Protein AF-A0A369BTG0-F1 (afdb_monomer_lite)

InterPro domains:
  IPR009078 Ferritin-like superfamily [SSF47240] (61-180)
  IPR012347 Ferritin-like [G3DSA:1.20.1260.10] (57-197)

Radius of gyration: 18.15 Å; chains: 1; bounding box: 44×28×52 Å

Foldseek 3Di:
DQALAAPVNLVVCVVVCCVQQNPVLSCCCVPVNDGDSLVSSLVVCVVPFDFADDQLLQLLQLLLVLLQLQLLLLCLLLVLVVVPVLSNVLSPVSSVLSNSLSSLSSVCRRQADPPQPQPDGDDCVDPVSVVSVVVSVVSSVCSNVDDSVRVLVVLLDSLVDCSLVSSVSSLVRGPRPNSVVSVVSSVVVPRCNPPVVVSSVVVVVVVVVVVD

Sequence (212 aa):
MQALVDRDFIVRNAADIIGLFGVGVYLNLILMRRTDLFEAVADWHLRHGIPMPGRVGNAYRLSALLEYRVARIYGRLAERFSLNAEARDLFRELEREEIQHGQVMMLCLYTVRQDSALTFIPSVRDPEMREILQKLRRIERNVEGLSLEQALDLTLKLEEGEVNTIFGRLLKQVEDPKTRFFAHLLSLAGSHQTTVPPRVARLRESLHSDAA

pLDDT: mean 83.83, std 11.24, range [39.69, 98.12]

Secondary structure (DSSP, 8-state):
---SS-HHHHHHTHHHHHHHH-HHHHHHHHHS----HHHHHHHHHHHH--PPPHHHHHHHHHHHHHHHHHHHHHHHHHHHTTTSHHHHHHHHHHHHHHHHHHHHHHHHHHH--TTS-------TTSHHHHHHHHHHHHHHHHGGG--HHHHHHHHHHHHTSHHHHHHHHHHTT---HHHHHHHHHHHHH--HHHHHHHHHHHHHHHHHHTT-

Organism: NCBI:txid547122

Structure (mmCIF, N/CA/C/O backbone):
data_AF-A0A369BTG0-F1
#
_entry.id   AF-A0A369BTG0-F1
#
loop_
_atom_site.group_PDB
_atom_site.id
_atom_site.type_symbol
_atom_site.label_atom_id
_atom_site.label_alt_id
_atom_site.label_comp_id
_atom_site.label_asym_id
_atom_site.label_entity_id
_atom_site.label_seq_id
_atom_site.pdbx_PDB_ins_code
_atom_site.Cartn_x
_atom_site.Cartn_y
_atom_site.Cartn_z
_atom_site.occupancy
_atom_site.B_iso_or_equiv
_atom_site.auth_seq_id
_atom_site.auth_comp_id
_atom_site.auth_asym_id
_atom_site.auth_atom_id
_atom_site.pdbx_PDB_model_num
ATOM 1 N N . MET A 1 1 ? -15.840 1.584 -0.603 1.00 39.69 1 MET A N 1
ATOM 2 C CA . MET A 1 1 ? -15.418 2.377 -1.784 1.00 39.69 1 MET A CA 1
ATOM 3 C C . MET A 1 1 ? -15.545 1.546 -3.072 1.00 39.69 1 MET A C 1
ATOM 5 O O . MET A 1 1 ? -15.352 0.335 -3.006 1.00 39.69 1 MET A O 1
ATOM 9 N N . GLN A 1 2 ? -15.908 2.153 -4.211 1.00 41.78 2 GLN A N 1
ATOM 10 C CA . GLN A 1 2 ? -15.865 1.524 -5.548 1.00 41.78 2 GLN A CA 1
ATOM 11 C C . GLN A 1 2 ? -14.391 1.227 -5.878 1.00 41.78 2 GLN A C 1
ATOM 13 O O . GLN A 1 2 ? -13.533 2.019 -5.489 1.00 41.78 2 GLN A O 1
ATOM 18 N N . ALA A 1 3 ? -14.065 0.089 -6.501 1.00 51.28 3 ALA A N 1
ATOM 19 C CA . ALA A 1 3 ? -12.682 -0.180 -6.906 1.00 51.28 3 ALA A CA 1
ATOM 20 C C . ALA A 1 3 ? -12.154 1.020 -7.710 1.00 51.28 3 ALA A C 1
ATOM 22 O O . ALA A 1 3 ? -12.879 1.535 -8.560 1.00 51.28 3 ALA A O 1
ATOM 23 N N . LEU A 1 4 ? -10.915 1.456 -7.448 1.00 57.34 4 LEU A N 1
ATOM 24 C CA . LEU A 1 4 ? -10.280 2.572 -8.170 1.00 57.34 4 LEU A CA 1
ATOM 25 C C . LEU A 1 4 ? -10.367 2.407 -9.691 1.00 57.34 4 LEU A C 1
ATOM 27 O O . LEU A 1 4 ? -10.407 3.385 -10.433 1.00 57.34 4 LEU A O 1
ATOM 31 N N . VAL A 1 5 ? -10.428 1.150 -10.129 1.00 62.94 5 VAL A N 1
ATOM 32 C CA . VAL A 1 5 ? -10.697 0.758 -11.499 1.00 62.94 5 VAL A CA 1
ATOM 33 C C . VAL A 1 5 ? -11.788 -0.305 -11.511 1.00 62.94 5 VAL A C 1
ATOM 35 O O . VAL A 1 5 ? -11.505 -1.488 -11.373 1.00 62.94 5 VAL A O 1
ATOM 38 N N . ASP A 1 6 ? -13.037 0.112 -11.682 1.00 67.31 6 ASP A N 1
ATOM 39 C CA . ASP A 1 6 ? -14.168 -0.794 -11.857 1.00 67.31 6 ASP A CA 1
ATOM 40 C C . ASP A 1 6 ? -14.486 -1.050 -13.343 1.00 67.31 6 ASP A C 1
ATOM 42 O O . ASP A 1 6 ? -13.812 -0.571 -14.259 1.00 67.31 6 ASP A O 1
ATOM 46 N N . ARG A 1 7 ? -15.530 -1.841 -13.611 1.00 71.56 7 ARG A N 1
ATOM 47 C CA . ARG A 1 7 ? -15.936 -2.171 -14.986 1.00 71.56 7 ARG A CA 1
ATOM 48 C C . ARG A 1 7 ? -16.301 -0.929 -15.800 1.00 71.56 7 ARG A C 1
ATOM 50 O O . ARG A 1 7 ? -15.989 -0.873 -16.989 1.00 71.56 7 ARG A O 1
ATOM 57 N N . ASP A 1 8 ? -16.940 0.049 -15.171 1.00 75.25 8 ASP A N 1
ATOM 58 C CA . ASP A 1 8 ? -17.318 1.305 -15.811 1.00 75.25 8 ASP A CA 1
ATOM 59 C C . ASP A 1 8 ? -16.082 2.107 -16.212 1.00 75.25 8 ASP A C 1
ATOM 61 O O . ASP A 1 8 ? -16.004 2.595 -17.340 1.00 75.25 8 ASP A O 1
ATOM 65 N N . PHE A 1 9 ? -15.091 2.191 -15.327 1.00 77.38 9 PHE A N 1
ATOM 66 C CA . PHE A 1 9 ? -13.796 2.780 -15.625 1.00 77.38 9 PHE A CA 1
ATOM 67 C C . PHE A 1 9 ? -13.118 2.054 -16.793 1.00 77.38 9 PHE A C 1
ATOM 69 O O . PHE A 1 9 ? -12.647 2.706 -17.725 1.00 77.38 9 PHE A O 1
ATOM 76 N N . ILE A 1 10 ? -13.098 0.716 -16.789 1.00 76.88 10 ILE A N 1
ATOM 77 C CA . ILE A 1 10 ? -12.464 -0.088 -17.848 1.00 76.88 10 ILE A CA 1
ATOM 78 C C . ILE A 1 10 ? -13.101 0.194 -19.214 1.00 76.88 10 ILE A C 1
ATOM 80 O O . ILE A 1 10 ? -12.396 0.332 -20.214 1.00 76.88 10 ILE A O 1
ATOM 84 N N . VAL A 1 11 ? -14.430 0.303 -19.273 1.00 81.50 11 VAL A N 1
ATOM 85 C CA . VAL A 1 11 ? -15.144 0.597 -20.524 1.00 81.50 11 VAL A CA 1
ATOM 86 C C . VAL A 1 11 ? -14.895 2.037 -20.978 1.00 81.50 11 VAL A C 1
ATOM 88 O O . VAL A 1 11 ? -14.623 2.256 -22.158 1.00 81.50 11 VAL A O 1
ATOM 91 N N . ARG A 1 12 ? -14.938 3.016 -20.064 1.00 84.38 12 ARG A N 1
ATOM 92 C CA . ARG A 1 12 ? -14.717 4.437 -20.393 1.00 84.38 12 ARG A CA 1
ATOM 93 C C . ARG A 1 12 ? -13.288 4.726 -20.859 1.00 84.38 12 ARG A C 1
ATOM 95 O O . ARG A 1 12 ? -13.102 5.605 -21.690 1.00 84.38 12 ARG A O 1
ATOM 102 N N . ASN A 1 13 ? -12.308 3.963 -20.376 1.00 82.50 13 ASN A N 1
ATOM 103 C CA . ASN A 1 13 ? -10.887 4.133 -20.698 1.00 82.50 13 ASN A CA 1
ATOM 104 C C . ASN A 1 13 ? -10.362 3.040 -21.650 1.00 82.50 13 ASN A C 1
ATOM 106 O O . ASN A 1 13 ? -9.176 2.716 -21.648 1.00 82.50 13 ASN A O 1
ATOM 110 N N . ALA A 1 14 ? -11.236 2.438 -22.465 1.00 83.88 14 ALA A N 1
ATOM 111 C CA . ALA A 1 14 ? -10.887 1.303 -23.321 1.00 83.88 14 ALA A CA 1
ATOM 112 C C . ALA A 1 14 ? -9.714 1.589 -24.272 1.00 83.88 14 ALA A C 1
ATOM 114 O O . ALA A 1 14 ? -8.829 0.749 -24.419 1.00 83.88 14 ALA A O 1
ATOM 115 N N . ALA A 1 15 ? -9.685 2.770 -24.897 1.00 84.31 15 ALA A N 1
ATOM 116 C CA . ALA A 1 15 ? -8.621 3.152 -25.823 1.00 84.31 15 ALA A CA 1
ATOM 117 C C . ALA A 1 15 ? -7.253 3.219 -25.125 1.00 84.31 15 ALA A C 1
ATOM 119 O O . ALA A 1 15 ? -6.288 2.643 -25.627 1.00 84.31 15 ALA A O 1
ATOM 120 N N . ASP A 1 16 ? -7.189 3.834 -23.941 1.00 81.62 16 ASP A N 1
ATOM 121 C CA . ASP A 1 16 ? -5.960 3.929 -23.150 1.00 81.62 16 ASP A CA 1
ATOM 122 C C . ASP A 1 16 ? -5.521 2.555 -22.643 1.00 81.62 16 ASP A C 1
ATOM 124 O O . ASP A 1 16 ? -4.350 2.196 -22.752 1.00 81.62 16 ASP A O 1
ATOM 128 N N . ILE A 1 17 ? -6.459 1.732 -22.163 1.00 82.12 17 ILE A N 1
ATOM 129 C CA . ILE A 1 17 ? -6.152 0.380 -21.681 1.00 82.12 17 ILE A CA 1
ATOM 130 C C . ILE A 1 17 ? -5.628 -0.500 -22.823 1.00 82.12 17 ILE A C 1
ATOM 132 O O . ILE A 1 17 ? -4.630 -1.200 -22.650 1.00 82.12 17 ILE A O 1
ATOM 136 N N . ILE A 1 18 ? -6.254 -0.459 -24.001 1.00 83.81 18 ILE A N 1
ATOM 137 C CA . ILE A 1 18 ? -5.789 -1.208 -25.177 1.00 83.81 18 ILE A CA 1
ATOM 138 C C . ILE A 1 18 ? -4.434 -0.673 -25.647 1.00 83.81 18 ILE A C 1
ATOM 140 O O . ILE A 1 18 ? -3.544 -1.470 -25.941 1.00 83.81 18 ILE A O 1
ATOM 144 N N . GLY A 1 19 ? -4.255 0.649 -25.696 1.00 81.56 19 GLY A N 1
ATOM 145 C CA . GLY A 1 19 ? -3.007 1.278 -26.123 1.00 81.56 19 GLY A CA 1
ATOM 146 C C . GLY A 1 19 ? -1.830 0.962 -25.197 1.00 81.56 19 GLY A C 1
ATOM 147 O O . GLY A 1 19 ? -0.729 0.685 -25.669 1.00 81.56 19 GLY A O 1
ATOM 148 N N . LEU A 1 20 ? -2.061 0.947 -23.883 1.00 80.25 20 LEU A N 1
ATOM 149 C CA . LEU A 1 20 ? -1.025 0.722 -22.874 1.00 80.25 20 LEU A CA 1
ATOM 150 C C . LEU A 1 20 ? -0.775 -0.767 -22.606 1.00 80.25 20 LEU A C 1
ATOM 152 O O . LEU A 1 20 ? 0.374 -1.200 -22.495 1.00 80.25 20 LEU A O 1
ATOM 156 N N . PHE A 1 21 ? -1.824 -1.581 -22.503 1.00 78.69 21 PHE A N 1
ATOM 157 C CA . PHE A 1 21 ? -1.732 -2.970 -22.028 1.00 78.69 21 PHE A CA 1
ATOM 158 C C . PHE A 1 21 ? -2.042 -4.016 -23.101 1.00 78.69 21 PHE A C 1
ATOM 160 O O . PHE A 1 21 ? -1.765 -5.198 -22.904 1.00 78.69 21 PHE A O 1
ATOM 167 N N . GLY A 1 22 ? -2.543 -3.591 -24.260 1.00 82.19 22 GLY A N 1
ATOM 168 C CA . GLY A 1 22 ? -2.887 -4.464 -25.373 1.00 82.19 22 GLY A CA 1
ATOM 169 C C . GLY A 1 22 ? -4.303 -5.034 -25.282 1.00 82.19 22 GLY A C 1
ATOM 170 O O . GLY A 1 22 ? -4.908 -5.163 -24.215 1.00 82.19 22 GLY A O 1
ATOM 171 N N . VAL A 1 23 ? -4.828 -5.437 -26.442 1.00 83.44 23 VAL A N 1
ATOM 172 C CA . VAL A 1 23 ? -6.201 -5.954 -26.580 1.00 83.44 23 VAL A CA 1
ATOM 173 C C . VAL A 1 23 ? -6.454 -7.216 -25.747 1.00 83.44 23 VAL A C 1
ATOM 175 O O . VAL A 1 23 ? -7.550 -7.402 -25.229 1.00 83.44 23 VAL A O 1
ATOM 178 N N . GLY A 1 24 ? -5.437 -8.064 -25.556 1.00 76.88 24 GLY A N 1
ATOM 179 C CA . GLY A 1 24 ? -5.561 -9.290 -24.765 1.00 76.88 24 GLY A CA 1
ATOM 180 C C . GLY A 1 24 ? -5.870 -9.024 -23.289 1.00 76.88 24 GLY A C 1
ATOM 181 O O . GLY A 1 24 ? -6.703 -9.716 -22.708 1.00 76.88 24 GLY A O 1
ATOM 182 N N . VAL A 1 25 ? -5.255 -7.992 -22.698 1.00 77.62 25 VAL A N 1
ATOM 183 C CA . VAL A 1 25 ? -5.533 -7.573 -21.314 1.00 77.62 25 VAL A CA 1
ATOM 184 C C . VAL A 1 25 ? -6.941 -6.992 -21.210 1.00 77.62 25 VAL A C 1
ATOM 186 O O . VAL A 1 25 ? -7.704 -7.393 -20.335 1.00 77.62 25 VAL A O 1
ATOM 189 N N . TYR A 1 26 ? -7.320 -6.117 -22.143 1.00 81.88 26 TYR A N 1
ATOM 190 C CA . TYR A 1 26 ? -8.657 -5.522 -22.186 1.00 81.88 26 TYR A CA 1
ATOM 191 C C . TYR A 1 26 ? -9.774 -6.573 -22.300 1.00 81.88 26 TYR A C 1
ATOM 193 O O . TYR A 1 26 ? -10.748 -6.542 -21.546 1.00 81.88 26 TYR A O 1
ATOM 201 N N . LEU A 1 27 ? -9.618 -7.551 -23.197 1.00 80.00 27 LEU A N 1
ATOM 202 C CA . LEU A 1 27 ? -10.586 -8.637 -23.347 1.00 80.00 27 LEU A CA 1
ATOM 203 C C . LEU A 1 27 ? -10.649 -9.514 -22.096 1.00 80.00 27 LEU A C 1
ATOM 205 O O . LEU A 1 27 ? -11.742 -9.886 -21.678 1.00 80.00 27 LEU A O 1
ATOM 209 N N . ASN A 1 28 ? -9.510 -9.812 -21.467 1.00 76.38 28 ASN A N 1
ATOM 210 C CA . ASN A 1 28 ? -9.483 -10.576 -20.222 1.00 76.38 28 ASN A CA 1
ATOM 211 C C . ASN A 1 28 ? -10.269 -9.858 -19.108 1.00 76.38 28 ASN A C 1
ATOM 213 O O . ASN A 1 28 ? -11.125 -10.471 -18.474 1.00 76.38 28 ASN A O 1
ATOM 217 N N . LEU A 1 29 ? -10.079 -8.545 -18.952 1.00 77.19 29 LEU A N 1
ATOM 218 C CA . LEU A 1 29 ? -10.811 -7.725 -17.978 1.00 77.19 29 LEU A CA 1
ATOM 219 C C . LEU A 1 29 ? -12.328 -7.776 -18.171 1.00 77.19 29 LEU A C 1
ATOM 221 O O . LEU A 1 29 ? -13.077 -7.959 -17.213 1.00 77.19 29 LEU A O 1
ATOM 225 N N . ILE A 1 30 ? -12.788 -7.657 -19.417 1.00 77.44 30 ILE A N 1
ATOM 226 C CA . ILE A 1 30 ? -14.221 -7.677 -19.731 1.00 77.44 30 ILE A CA 1
ATOM 227 C C . ILE A 1 30 ? -14.814 -9.080 -19.571 1.00 77.44 30 ILE A C 1
ATOM 229 O O . ILE A 1 30 ? -15.929 -9.220 -19.062 1.00 77.44 30 ILE A O 1
ATOM 233 N N . LEU A 1 31 ? -14.092 -10.115 -20.008 1.00 75.75 31 LEU A N 1
ATOM 234 C CA . LEU A 1 31 ? -14.599 -11.486 -20.067 1.00 75.75 31 LEU A CA 1
ATOM 235 C C . LEU A 1 31 ? -14.534 -12.204 -18.718 1.00 75.75 31 LEU A C 1
ATOM 237 O O . LEU A 1 31 ? -15.453 -12.951 -18.388 1.00 75.75 31 LEU A O 1
ATOM 241 N N . MET A 1 32 ? -13.492 -11.976 -17.915 1.00 64.38 32 MET A N 1
ATOM 242 C CA . MET A 1 32 ? -13.313 -12.682 -16.642 1.00 64.38 32 MET A CA 1
ATOM 243 C C . MET A 1 32 ? -14.116 -12.089 -15.481 1.00 64.38 32 MET A C 1
ATOM 245 O O . MET A 1 32 ? -14.016 -12.595 -14.365 1.00 64.38 32 MET A O 1
ATOM 249 N N . ARG A 1 33 ? -14.917 -11.035 -15.712 1.00 61.66 33 ARG A N 1
ATOM 250 C CA . ARG A 1 33 ? -15.606 -10.267 -14.652 1.00 61.66 33 ARG A CA 1
ATOM 251 C C . ARG A 1 33 ? -14.661 -9.838 -13.518 1.00 61.66 33 ARG A C 1
ATOM 253 O O . ARG A 1 33 ? -15.118 -9.604 -12.401 1.00 61.66 33 ARG A O 1
ATOM 260 N N . ARG A 1 34 ? -13.352 -9.755 -13.786 1.00 58.12 34 ARG A N 1
ATOM 261 C CA . ARG A 1 34 ? -12.380 -9.300 -12.796 1.00 58.12 34 ARG A CA 1
ATOM 262 C C . ARG A 1 34 ? -12.607 -7.817 -12.559 1.00 58.12 34 ARG A C 1
ATOM 264 O O . ARG A 1 34 ? -12.758 -7.046 -13.502 1.00 58.12 34 ARG A O 1
ATOM 271 N N . THR A 1 35 ? -12.679 -7.449 -11.289 1.00 61.69 35 THR A N 1
ATOM 272 C CA . THR A 1 35 ? -13.026 -6.096 -10.853 1.00 61.69 35 THR A CA 1
ATOM 273 C C . THR A 1 35 ? -11.813 -5.194 -10.682 1.00 61.69 35 THR A C 1
ATOM 275 O O . THR A 1 35 ? -12.012 -4.057 -10.283 1.00 61.69 35 THR A O 1
ATOM 278 N N . ASP A 1 36 ? -10.592 -5.678 -10.938 1.00 72.94 36 ASP A N 1
ATOM 279 C CA . ASP A 1 36 ? -9.371 -4.906 -10.707 1.00 72.94 36 ASP A CA 1
ATOM 280 C C . ASP A 1 36 ? -8.385 -5.000 -11.889 1.00 72.94 36 ASP A C 1
ATOM 282 O O . ASP A 1 36 ? -7.884 -6.073 -12.248 1.00 72.94 36 ASP A O 1
ATOM 286 N N . LEU A 1 37 ? -8.116 -3.844 -12.505 1.00 72.69 37 LEU A N 1
ATOM 287 C CA . LEU A 1 37 ? -7.151 -3.679 -13.594 1.00 72.69 37 LEU A CA 1
ATOM 288 C C . LEU A 1 37 ? -5.709 -3.954 -13.151 1.00 72.69 37 LEU A C 1
ATOM 290 O O . LEU A 1 37 ? -4.939 -4.508 -13.940 1.00 72.69 37 LEU A O 1
ATOM 294 N N . PHE A 1 38 ? -5.347 -3.607 -11.914 1.00 73.75 38 PHE A N 1
ATOM 295 C CA . PHE A 1 38 ? -3.999 -3.827 -11.389 1.00 73.75 38 PHE A CA 1
ATOM 296 C C . PHE A 1 38 ? -3.697 -5.322 -11.294 1.00 73.75 38 PHE A C 1
ATOM 298 O O . PHE A 1 38 ? -2.650 -5.771 -11.764 1.00 73.75 38 PHE A O 1
ATOM 305 N N . GLU A 1 39 ? -4.646 -6.109 -10.782 1.00 74.44 39 GLU A N 1
ATOM 306 C CA . GLU A 1 39 ? -4.508 -7.561 -10.667 1.00 74.44 39 GLU A CA 1
ATOM 307 C C . GLU A 1 39 ? -4.353 -8.223 -12.042 1.00 74.44 39 GLU A C 1
ATOM 309 O O . GLU A 1 39 ? -3.447 -9.031 -12.249 1.00 74.44 39 GLU A O 1
ATOM 314 N N . ALA A 1 40 ? -5.198 -7.866 -13.014 1.00 76.06 40 ALA A N 1
ATOM 315 C CA . ALA A 1 40 ? -5.151 -8.474 -14.344 1.00 76.06 40 ALA A CA 1
ATOM 316 C C . ALA A 1 40 ? -3.851 -8.153 -15.098 1.00 76.06 40 ALA A C 1
ATOM 318 O O . ALA A 1 40 ? -3.290 -9.021 -15.774 1.00 76.06 40 ALA A O 1
ATOM 319 N N . VAL A 1 41 ? -3.364 -6.914 -14.986 1.00 76.00 41 VAL A N 1
ATOM 320 C CA . VAL A 1 41 ? -2.106 -6.496 -15.613 1.00 76.00 41 VAL A CA 1
ATOM 321 C C . VAL A 1 41 ? -0.914 -7.161 -14.925 1.00 76.00 41 VAL A C 1
ATOM 323 O O . VAL A 1 41 ? -0.029 -7.674 -15.615 1.00 76.00 41 VAL A O 1
ATOM 326 N N . ALA A 1 42 ? -0.899 -7.211 -13.590 1.00 73.38 42 ALA A N 1
ATOM 327 C CA . ALA A 1 42 ? 0.144 -7.898 -12.835 1.00 73.38 42 ALA A CA 1
ATOM 328 C C . ALA A 1 42 ? 0.199 -9.393 -13.196 1.00 73.38 42 ALA A C 1
ATOM 330 O O . ALA A 1 42 ? 1.273 -9.897 -13.525 1.00 73.38 42 ALA A O 1
ATOM 331 N N . ASP A 1 43 ? -0.945 -10.081 -13.244 1.00 76.38 43 ASP A N 1
ATOM 332 C CA . ASP A 1 43 ? -1.041 -11.490 -13.649 1.00 76.38 43 ASP A CA 1
ATOM 333 C C . ASP A 1 43 ? -0.543 -11.727 -15.077 1.00 76.38 43 ASP A C 1
ATOM 335 O O . ASP A 1 43 ? 0.143 -12.717 -15.352 1.00 76.38 43 ASP A O 1
ATOM 339 N N . TRP A 1 44 ? -0.875 -10.827 -16.006 1.00 76.88 44 TRP A N 1
ATOM 340 C CA . TRP A 1 44 ? -0.399 -10.932 -17.379 1.00 76.88 44 TRP A CA 1
ATOM 341 C C . TRP A 1 44 ? 1.127 -10.814 -17.447 1.00 76.88 44 TRP A C 1
ATOM 343 O O . TRP A 1 44 ? 1.775 -11.652 -18.079 1.00 76.88 44 TRP A O 1
ATOM 353 N N . HIS A 1 45 ? 1.709 -9.830 -16.757 1.00 76.06 45 HIS A N 1
ATOM 354 C CA . HIS A 1 45 ? 3.157 -9.630 -16.720 1.00 76.06 45 HIS A CA 1
ATOM 355 C C . HIS A 1 45 ? 3.893 -10.746 -15.968 1.00 76.06 45 HIS A C 1
ATOM 357 O O . HIS A 1 45 ? 4.965 -11.154 -16.407 1.00 76.06 45 HIS A O 1
ATOM 363 N N . LEU A 1 46 ? 3.310 -11.310 -14.908 1.00 72.81 46 LEU A N 1
ATOM 364 C CA . LEU A 1 46 ? 3.857 -12.485 -14.220 1.00 72.81 46 LEU A CA 1
ATOM 365 C C . LEU A 1 46 ? 3.996 -13.692 -15.159 1.00 72.81 46 LEU A C 1
ATOM 367 O O . LEU A 1 46 ? 4.951 -14.457 -15.038 1.00 72.81 46 LEU A O 1
ATOM 371 N N . ARG A 1 47 ? 3.051 -13.868 -16.089 1.00 78.44 47 ARG A N 1
ATOM 372 C CA . ARG A 1 47 ? 3.020 -15.015 -17.011 1.00 78.44 47 ARG A CA 1
ATOM 373 C C . ARG A 1 47 ? 3.846 -14.813 -18.279 1.00 78.44 47 ARG A C 1
ATOM 375 O O . ARG A 1 47 ? 4.347 -15.793 -18.820 1.00 78.44 47 ARG A O 1
ATOM 382 N N . HIS A 1 48 ? 3.961 -13.579 -18.765 1.00 76.44 48 HIS A N 1
ATOM 383 C CA . HIS A 1 48 ? 4.513 -13.301 -20.100 1.00 76.44 48 HIS A CA 1
ATOM 384 C C . HIS A 1 48 ? 5.695 -12.324 -20.098 1.00 76.44 48 HIS A C 1
ATOM 386 O O . HIS A 1 48 ? 6.378 -12.186 -21.111 1.00 76.44 48 HIS A O 1
ATOM 392 N N . GLY A 1 49 ? 5.930 -11.615 -18.995 1.00 77.56 49 GLY A N 1
ATOM 393 C CA . GLY A 1 49 ? 6.981 -10.611 -18.881 1.00 77.56 49 GLY A CA 1
ATOM 394 C C . GLY A 1 49 ? 8.329 -11.201 -18.475 1.00 77.56 49 GLY A C 1
ATOM 395 O O . GLY A 1 49 ? 8.411 -12.182 -17.737 1.00 77.56 49 GLY A O 1
ATOM 396 N N . ILE A 1 50 ? 9.408 -10.544 -18.902 1.00 81.25 50 ILE A N 1
ATOM 397 C CA . ILE A 1 50 ? 10.75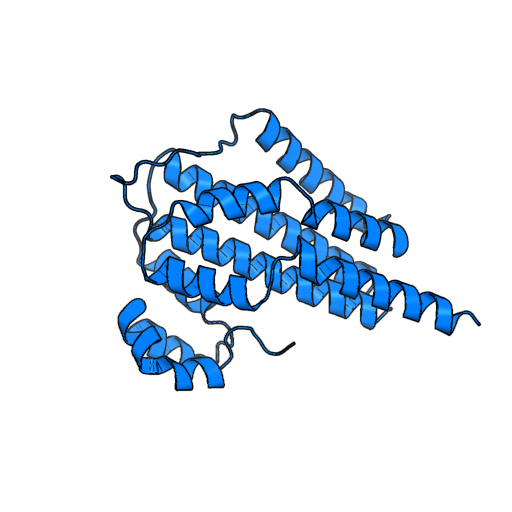7 -10.800 -18.388 1.00 81.25 50 ILE A CA 1
ATOM 398 C C . ILE A 1 50 ? 11.002 -9.797 -17.255 1.00 81.25 50 ILE A C 1
ATOM 400 O O . ILE A 1 50 ? 11.003 -8.594 -17.515 1.00 81.25 50 ILE A O 1
ATOM 404 N N . PRO A 1 51 ? 11.169 -10.242 -15.997 1.00 85.75 51 PRO A N 1
ATOM 405 C CA . PRO A 1 51 ? 11.391 -9.322 -14.892 1.00 85.75 51 PRO A CA 1
ATOM 406 C C . PRO A 1 51 ? 12.774 -8.682 -15.010 1.00 85.75 51 PRO A C 1
ATOM 408 O O . PRO A 1 51 ? 13.740 -9.348 -15.391 1.00 85.75 51 PRO A O 1
ATOM 411 N N . MET A 1 52 ? 12.890 -7.421 -14.599 1.00 86.38 52 MET A N 1
ATOM 412 C CA . MET A 1 52 ? 14.169 -6.729 -14.500 1.00 86.38 52 MET A CA 1
ATOM 413 C C . MET A 1 52 ? 15.137 -7.550 -13.633 1.00 86.38 52 MET A C 1
ATOM 415 O O . MET A 1 52 ? 14.815 -7.866 -12.482 1.00 86.38 52 MET A O 1
ATOM 419 N N . PRO A 1 53 ? 16.318 -7.935 -14.145 1.00 86.06 53 PRO A N 1
ATOM 420 C CA . PRO A 1 53 ? 17.284 -8.675 -13.351 1.00 86.06 53 PRO A CA 1
ATOM 421 C C . PRO A 1 53 ? 18.056 -7.769 -12.379 1.00 86.06 53 PRO A C 1
ATOM 423 O O . PRO A 1 53 ? 18.004 -6.538 -12.416 1.00 86.06 53 PRO A O 1
ATOM 426 N N . GLY A 1 54 ? 18.839 -8.406 -11.510 1.00 87.75 54 GLY A N 1
ATOM 427 C CA . GLY A 1 54 ? 19.834 -7.727 -10.684 1.00 87.75 54 GLY A CA 1
ATOM 428 C C . GLY A 1 54 ? 19.252 -6.868 -9.559 1.00 87.75 54 GLY A C 1
ATOM 429 O O . GLY A 1 54 ? 18.161 -7.112 -9.043 1.00 87.75 54 GLY A O 1
ATOM 430 N N . ARG A 1 55 ? 20.038 -5.877 -9.122 1.00 87.44 55 ARG A N 1
ATOM 431 C CA . ARG A 1 55 ? 19.731 -5.058 -7.936 1.00 87.44 55 ARG A CA 1
ATOM 432 C C . ARG A 1 55 ? 18.442 -4.253 -8.096 1.00 87.44 55 ARG A C 1
ATOM 434 O O . ARG A 1 55 ? 17.689 -4.147 -7.138 1.00 87.44 55 ARG A O 1
ATOM 441 N N . VAL A 1 56 ? 18.185 -3.748 -9.299 1.00 85.12 56 VAL A N 1
ATOM 442 C CA . VAL A 1 56 ? 16.999 -2.945 -9.622 1.00 85.12 56 VAL A CA 1
ATOM 443 C C . VAL A 1 56 ? 15.728 -3.768 -9.463 1.00 85.12 56 VAL A C 1
ATOM 445 O O . VAL A 1 56 ? 14.850 -3.402 -8.689 1.00 85.12 56 VAL A O 1
ATOM 448 N N . GLY A 1 57 ? 15.646 -4.930 -10.116 1.00 87.56 57 GLY A N 1
ATOM 449 C CA . GLY A 1 57 ? 14.479 -5.795 -9.955 1.00 87.56 57 GLY A CA 1
ATOM 450 C C . GLY A 1 57 ? 14.292 -6.280 -8.521 1.00 87.56 57 GLY A C 1
ATOM 451 O O . GLY A 1 57 ? 13.170 -6.364 -8.026 1.00 87.56 57 GLY A O 1
ATOM 452 N N . ASN A 1 58 ? 15.388 -6.540 -7.807 1.00 90.00 58 ASN A N 1
ATOM 453 C CA . ASN A 1 58 ? 15.315 -6.905 -6.395 1.00 90.00 58 ASN A CA 1
ATOM 454 C C . ASN A 1 58 ? 14.767 -5.774 -5.511 1.00 90.00 58 ASN A C 1
ATOM 456 O O . ASN A 1 58 ? 14.076 -6.081 -4.543 1.00 90.00 58 ASN A O 1
ATOM 460 N N . ALA A 1 59 ? 15.013 -4.504 -5.844 1.00 89.94 59 ALA A N 1
ATOM 461 C CA . ALA A 1 59 ? 14.433 -3.369 -5.130 1.00 89.94 59 ALA A CA 1
ATOM 462 C C . ALA A 1 59 ? 12.908 -3.299 -5.301 1.00 89.94 59 ALA A C 1
ATOM 464 O O . ALA A 1 59 ? 12.195 -3.171 -4.310 1.00 89.94 59 ALA A O 1
ATOM 465 N N . TYR A 1 60 ? 12.392 -3.474 -6.523 1.00 90.12 60 TYR A N 1
ATOM 466 C CA . TYR A 1 60 ? 10.943 -3.512 -6.766 1.00 90.12 60 TYR A CA 1
ATOM 467 C C . TYR A 1 60 ? 10.270 -4.712 -6.093 1.00 90.12 60 TYR A C 1
ATOM 469 O O . TYR A 1 60 ? 9.219 -4.563 -5.476 1.00 90.12 60 TYR A O 1
ATOM 477 N N . ARG A 1 61 ? 10.908 -5.890 -6.118 1.00 91.44 61 ARG A N 1
ATOM 478 C CA . ARG A 1 61 ? 10.433 -7.067 -5.368 1.00 91.44 61 ARG A CA 1
ATOM 479 C C . ARG A 1 61 ? 10.415 -6.826 -3.863 1.00 91.44 61 ARG A C 1
ATOM 481 O O . ARG A 1 61 ? 9.488 -7.265 -3.189 1.00 91.44 61 ARG A O 1
ATOM 488 N N . LEU A 1 62 ? 11.443 -6.164 -3.334 1.00 92.50 62 LEU A N 1
ATOM 489 C CA . LEU A 1 62 ? 11.512 -5.810 -1.922 1.00 92.50 62 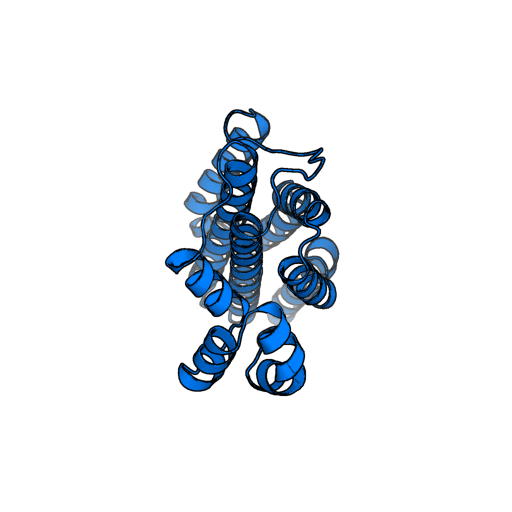LEU A CA 1
ATOM 490 C C . LEU A 1 62 ? 10.399 -4.827 -1.554 1.00 92.50 62 LEU A C 1
ATOM 492 O O . LEU A 1 62 ? 9.711 -5.068 -0.570 1.00 92.50 62 LEU A O 1
ATOM 496 N N . SER A 1 63 ? 10.184 -3.781 -2.354 1.00 92.19 63 SER A N 1
ATOM 497 C CA . SER A 1 63 ? 9.094 -2.827 -2.132 1.00 92.19 63 SER A CA 1
ATOM 498 C C . SER A 1 63 ? 7.739 -3.526 -2.163 1.00 92.19 63 SER A C 1
ATOM 500 O O . SER A 1 63 ? 6.991 -3.416 -1.204 1.00 92.19 63 SER A O 1
ATOM 502 N N . ALA A 1 64 ? 7.467 -4.344 -3.187 1.00 91.94 64 ALA A N 1
ATOM 503 C CA . ALA A 1 64 ? 6.228 -5.118 -3.268 1.00 91.94 64 ALA A CA 1
ATOM 504 C C . ALA A 1 64 ? 6.029 -6.025 -2.040 1.00 91.94 64 ALA A C 1
ATOM 506 O O . ALA A 1 64 ? 4.930 -6.127 -1.505 1.00 91.94 64 ALA A O 1
ATOM 507 N N . LEU A 1 65 ? 7.099 -6.665 -1.554 1.00 94.00 65 LEU A N 1
ATOM 508 C CA . LEU A 1 65 ? 7.050 -7.484 -0.342 1.00 94.00 65 LEU A CA 1
ATOM 509 C C . LEU A 1 65 ? 6.705 -6.666 0.910 1.00 94.00 65 LEU A C 1
ATOM 511 O O . LEU A 1 65 ? 6.064 -7.208 1.811 1.00 94.00 65 LEU A O 1
ATOM 515 N N . LEU A 1 66 ? 7.165 -5.416 1.006 1.00 94.00 66 LEU A N 1
ATOM 516 C CA . LEU A 1 66 ? 6.804 -4.529 2.109 1.00 94.00 66 LEU A CA 1
ATOM 517 C C . LEU A 1 66 ? 5.308 -4.209 2.057 1.00 94.00 66 LEU A C 1
ATOM 519 O O . LEU A 1 66 ? 4.633 -4.491 3.046 1.00 94.00 66 LEU A O 1
ATOM 523 N N . GLU A 1 67 ? 4.784 -3.780 0.905 1.00 93.69 67 GLU A N 1
ATOM 524 C CA . GLU A 1 67 ? 3.350 -3.475 0.746 1.00 93.69 67 GLU A CA 1
ATOM 525 C C . GLU A 1 67 ? 2.475 -4.684 1.067 1.00 93.69 67 GLU A C 1
ATOM 527 O O . GLU A 1 67 ? 1.585 -4.619 1.910 1.00 93.69 67 GLU A O 1
ATOM 532 N N . TYR A 1 68 ? 2.795 -5.859 0.516 1.00 94.38 68 TYR A N 1
ATOM 533 C CA . TYR A 1 68 ? 2.030 -7.073 0.808 1.00 94.38 68 TYR A CA 1
ATOM 534 C C . TYR A 1 68 ? 2.088 -7.490 2.283 1.00 94.38 68 TYR A C 1
ATOM 536 O O . TYR A 1 68 ? 1.176 -8.153 2.783 1.00 94.38 68 TYR A O 1
ATOM 544 N N . ARG A 1 69 ? 3.150 -7.129 3.014 1.00 95.62 69 ARG A N 1
ATOM 545 C CA . ARG A 1 69 ? 3.203 -7.359 4.463 1.00 95.62 69 ARG A CA 1
ATOM 546 C C . ARG A 1 69 ? 2.316 -6.383 5.222 1.00 95.62 69 ARG A C 1
ATOM 548 O O . ARG A 1 69 ? 1.673 -6.827 6.170 1.00 95.62 69 ARG A O 1
ATOM 555 N N . VAL A 1 70 ? 2.279 -5.113 4.825 1.00 96.19 70 VAL A N 1
ATOM 556 C CA . VAL A 1 70 ? 1.369 -4.117 5.406 1.00 96.19 70 VAL A CA 1
ATOM 557 C C . VAL A 1 70 ? -0.081 -4.513 5.118 1.00 96.19 70 VAL A C 1
ATOM 559 O O . VAL A 1 70 ? -0.862 -4.644 6.059 1.00 96.19 70 VAL A O 1
ATOM 562 N N . ALA A 1 71 ? -0.399 -4.889 3.875 1.00 95.56 71 ALA A N 1
ATOM 563 C CA . ALA A 1 71 ? -1.701 -5.437 3.495 1.00 95.56 71 ALA A CA 1
ATOM 564 C C . ALA A 1 71 ? -2.128 -6.594 4.405 1.00 95.56 71 ALA A C 1
ATOM 566 O O . ALA A 1 71 ? -3.230 -6.611 4.943 1.00 95.56 71 ALA A O 1
ATOM 567 N N . ARG A 1 72 ? -1.224 -7.549 4.653 1.00 97.44 72 ARG A N 1
ATOM 568 C CA . ARG A 1 72 ? -1.500 -8.690 5.534 1.00 97.44 72 ARG A CA 1
ATOM 569 C C . ARG A 1 72 ? -1.712 -8.289 6.995 1.00 97.44 72 ARG A C 1
ATOM 571 O O . ARG A 1 72 ? -2.483 -8.950 7.689 1.00 97.44 72 ARG A O 1
ATOM 578 N N . ILE A 1 73 ? -1.029 -7.252 7.479 1.00 97.75 73 ILE A N 1
ATOM 579 C CA . ILE A 1 73 ? -1.291 -6.689 8.810 1.00 97.75 73 ILE A CA 1
ATOM 580 C C . ILE A 1 73 ? -2.719 -6.136 8.847 1.00 97.75 73 ILE A C 1
ATOM 582 O O . ILE A 1 73 ? -3.466 -6.499 9.752 1.00 97.75 73 ILE A O 1
ATOM 586 N N . TYR A 1 74 ? -3.127 -5.354 7.845 1.00 98.12 74 TYR A N 1
ATOM 587 C CA . TYR A 1 74 ? -4.491 -4.830 7.753 1.00 98.12 74 TYR A CA 1
ATOM 588 C C . TYR A 1 74 ? -5.551 -5.927 7.614 1.00 98.12 74 TYR A C 1
ATOM 590 O O . TYR A 1 74 ? -6.543 -5.895 8.338 1.00 98.12 74 TYR A O 1
ATOM 598 N N . GLY A 1 75 ? -5.314 -6.964 6.809 1.00 97.75 75 GLY A N 1
ATOM 599 C CA . GLY A 1 75 ? -6.213 -8.118 6.715 1.00 97.75 75 GLY A CA 1
ATOM 600 C C . GLY A 1 75 ? -6.420 -8.817 8.065 1.00 97.75 75 GLY A C 1
ATOM 601 O O . GLY A 1 75 ? -7.552 -9.109 8.451 1.00 97.75 75 GLY A O 1
ATOM 602 N N . ARG A 1 76 ? -5.345 -8.997 8.846 1.00 98.00 76 ARG A N 1
ATOM 603 C CA . ARG A 1 76 ? -5.434 -9.550 10.210 1.00 98.00 76 ARG A CA 1
ATOM 604 C C . ARG A 1 76 ? -6.158 -8.619 11.177 1.00 98.00 76 ARG A C 1
ATOM 606 O O . ARG A 1 76 ? -6.926 -9.090 12.008 1.00 98.00 76 ARG A O 1
ATOM 613 N N . LEU A 1 77 ? -5.943 -7.307 11.079 1.00 98.12 77 LEU A N 1
ATOM 614 C CA . LEU A 1 77 ? -6.675 -6.332 11.892 1.00 98.12 77 LEU A CA 1
ATOM 615 C C . LEU A 1 77 ? -8.175 -6.368 11.571 1.00 98.12 77 LEU A C 1
ATOM 617 O O . LEU A 1 77 ? -8.997 -6.383 12.485 1.00 98.12 77 LEU A O 1
ATOM 621 N N . ALA A 1 78 ? -8.542 -6.481 10.294 1.00 97.81 78 ALA A N 1
ATOM 622 C CA . ALA A 1 78 ? -9.932 -6.639 9.886 1.00 97.81 78 ALA A CA 1
ATOM 623 C C . ALA A 1 78 ? -10.579 -7.906 10.469 1.00 97.81 78 ALA A C 1
ATOM 625 O O . ALA A 1 78 ? -11.728 -7.871 10.907 1.00 97.81 78 ALA A O 1
ATOM 626 N N . GLU A 1 79 ? -9.855 -9.026 10.492 1.00 97.50 79 GLU A N 1
ATOM 627 C CA . GLU A 1 79 ? -10.319 -10.270 11.120 1.00 97.50 79 GLU A CA 1
ATOM 628 C C . GLU A 1 79 ? -10.474 -10.106 12.636 1.00 97.50 79 GLU A C 1
ATOM 630 O O . GLU A 1 79 ? -11.528 -10.430 13.198 1.00 97.50 79 GLU A O 1
ATOM 635 N N . ARG A 1 80 ? -9.463 -9.520 13.285 1.00 97.06 80 ARG A N 1
ATOM 636 C CA . ARG A 1 80 ? -9.423 -9.287 14.731 1.00 97.06 80 ARG A CA 1
ATOM 637 C C . ARG A 1 80 ? -10.569 -8.407 15.226 1.00 97.06 80 ARG A C 1
ATOM 639 O O . ARG A 1 80 ? -11.095 -8.648 16.315 1.00 97.06 80 ARG A O 1
ATOM 646 N N . PHE A 1 81 ? -10.951 -7.397 14.450 1.00 96.75 81 PHE A N 1
ATOM 647 C CA . PHE A 1 81 ? -12.037 -6.469 14.772 1.00 96.75 81 PHE A CA 1
ATOM 648 C C . PHE A 1 81 ? -13.310 -6.743 13.964 1.00 96.75 81 PHE A C 1
ATOM 650 O O . PHE A 1 81 ? -14.137 -5.855 13.805 1.00 96.75 81 PHE A O 1
ATOM 657 N N . SER A 1 82 ? -13.513 -7.980 13.500 1.00 96.62 82 SER A N 1
ATOM 658 C CA . SER A 1 82 ? -14.647 -8.373 12.645 1.00 96.62 82 SER A CA 1
ATOM 659 C C . SER A 1 82 ? -16.042 -8.082 13.218 1.00 96.62 82 SER A C 1
ATOM 661 O O . SER A 1 82 ? -16.989 -7.928 12.443 1.00 96.62 82 SER A O 1
ATOM 663 N N . LEU A 1 83 ? -16.166 -7.984 14.548 1.00 95.62 83 LEU A N 1
ATOM 664 C CA . LEU A 1 83 ? -17.406 -7.627 15.249 1.00 95.62 83 LEU A CA 1
ATOM 665 C C . LEU A 1 83 ? -17.706 -6.120 15.244 1.00 95.62 83 LEU A C 1
ATOM 667 O O . LEU A 1 83 ? -18.852 -5.737 15.454 1.00 95.62 83 LEU A O 1
ATOM 671 N N . ASN A 1 84 ? -16.708 -5.269 14.996 1.00 95.38 84 ASN A N 1
ATOM 672 C CA . ASN A 1 84 ? -16.901 -3.840 14.781 1.00 95.38 84 ASN A CA 1
ATOM 673 C C . ASN A 1 84 ? -16.883 -3.579 13.269 1.00 95.38 84 ASN A C 1
ATOM 675 O O . ASN A 1 84 ? -15.826 -3.617 12.639 1.00 95.38 84 ASN A O 1
ATOM 679 N N . ALA A 1 85 ? -18.063 -3.360 12.683 1.00 94.88 85 ALA A N 1
ATOM 680 C CA . ALA A 1 85 ? -18.210 -3.236 11.235 1.00 94.88 85 ALA A CA 1
ATOM 681 C C . ALA A 1 85 ? -17.365 -2.092 10.656 1.00 94.88 85 ALA A C 1
ATOM 683 O O . ALA A 1 85 ? -16.683 -2.302 9.659 1.00 94.88 85 ALA A O 1
ATOM 684 N N . GLU A 1 86 ? -17.342 -0.927 11.306 1.00 94.56 86 GLU A N 1
ATOM 685 C CA . GLU A 1 86 ? -16.593 0.235 10.819 1.00 94.56 86 GLU A CA 1
ATOM 686 C C . GLU A 1 86 ? -15.079 -0.004 10.839 1.00 94.56 86 GLU A C 1
ATOM 688 O O . GLU A 1 86 ? -14.393 0.257 9.849 1.00 94.56 86 GLU A O 1
ATOM 693 N N . ALA A 1 87 ? -14.551 -0.564 11.932 1.00 95.81 87 ALA A N 1
ATOM 694 C CA . ALA A 1 87 ? -13.135 -0.905 12.042 1.00 95.81 87 ALA A CA 1
ATOM 695 C C . ALA A 1 87 ? -12.737 -1.990 11.035 1.00 95.81 87 ALA A C 1
ATOM 697 O O . ALA A 1 87 ? -11.730 -1.858 10.336 1.00 95.81 87 ALA A O 1
ATOM 698 N N . ARG A 1 88 ? -13.540 -3.055 10.924 1.00 96.31 88 ARG A N 1
ATOM 699 C CA . ARG A 1 88 ? -13.334 -4.117 9.935 1.00 96.31 88 ARG A CA 1
ATOM 700 C C . ARG A 1 88 ? -13.288 -3.544 8.523 1.00 96.31 88 ARG A C 1
ATOM 702 O O . ARG A 1 88 ? -12.388 -3.893 7.762 1.00 96.31 88 ARG A O 1
ATOM 709 N N . ASP A 1 89 ? -14.252 -2.702 8.171 1.00 95.44 89 ASP A N 1
ATOM 710 C CA . ASP A 1 89 ? -14.387 -2.172 6.819 1.00 95.44 89 ASP A CA 1
ATOM 711 C C . ASP A 1 89 ? -13.233 -1.217 6.490 1.00 95.44 89 ASP A C 1
ATOM 713 O O . ASP A 1 89 ? -12.650 -1.341 5.412 1.00 95.44 89 ASP A O 1
ATOM 717 N N . LEU A 1 90 ? -12.811 -0.370 7.439 1.00 95.12 90 LEU A N 1
ATOM 718 C CA . LEU A 1 90 ? -11.602 0.448 7.305 1.00 95.12 90 LEU A CA 1
ATOM 719 C C . LEU A 1 90 ? -10.369 -0.420 7.020 1.00 95.12 90 LEU A C 1
ATOM 721 O O . LEU A 1 90 ? -9.670 -0.194 6.034 1.00 95.12 90 LEU A O 1
ATOM 725 N N . PHE A 1 91 ? -10.108 -1.436 7.846 1.00 97.31 91 PHE A N 1
ATOM 726 C CA . PHE A 1 91 ? -8.931 -2.288 7.668 1.00 97.31 91 PHE A CA 1
ATOM 727 C C . PHE A 1 91 ? -8.991 -3.125 6.380 1.00 97.31 91 PHE A C 1
ATOM 729 O O . PHE A 1 91 ? -7.962 -3.319 5.739 1.00 97.31 91 PHE A O 1
ATOM 736 N N . ARG A 1 92 ? -10.175 -3.574 5.935 1.00 95.75 92 ARG A N 1
ATOM 737 C CA . ARG A 1 92 ? -10.334 -4.242 4.626 1.00 95.75 92 ARG A CA 1
ATOM 738 C C . ARG A 1 92 ? -10.116 -3.301 3.448 1.00 95.75 92 ARG A C 1
ATOM 740 O O . ARG A 1 92 ? -9.697 -3.739 2.379 1.00 95.75 92 ARG A O 1
ATOM 747 N N . GLU A 1 93 ? -10.460 -2.027 3.584 1.00 91.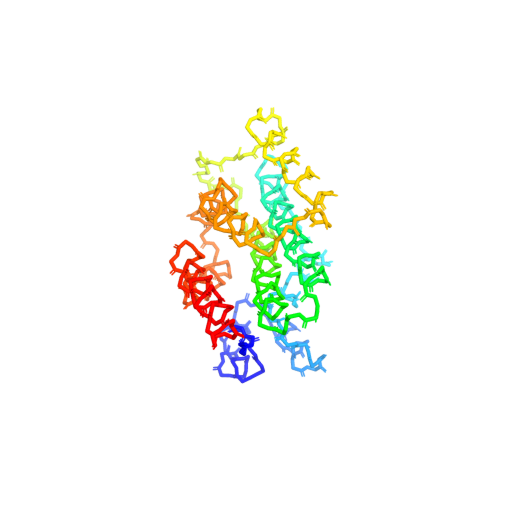75 93 GLU A N 1
ATOM 748 C CA . GLU A 1 93 ? -10.137 -1.036 2.560 1.00 91.75 93 GLU A CA 1
ATOM 749 C C . GLU A 1 93 ? -8.628 -0.810 2.479 1.00 91.75 93 GLU A C 1
ATOM 751 O O . GLU A 1 93 ? -8.072 -0.985 1.398 1.00 91.75 93 GLU A O 1
ATOM 756 N N . LEU A 1 94 ? -7.963 -0.570 3.612 1.00 93.62 94 LEU A N 1
ATOM 757 C CA . LEU A 1 94 ? -6.508 -0.396 3.659 1.00 93.62 94 LEU A CA 1
ATOM 758 C C . LEU A 1 94 ? -5.754 -1.637 3.155 1.00 93.62 94 LEU A C 1
ATOM 760 O O . LEU A 1 94 ? -4.808 -1.516 2.388 1.00 93.62 94 LEU A O 1
ATOM 764 N N . GLU A 1 95 ? -6.203 -2.849 3.494 1.00 94.62 95 GLU A N 1
ATOM 765 C CA . GLU A 1 95 ? -5.644 -4.090 2.936 1.00 94.62 95 GLU A CA 1
ATOM 766 C C . GLU A 1 95 ? -5.656 -4.092 1.399 1.00 94.62 95 GLU A C 1
ATOM 768 O O . GLU A 1 95 ? -4.659 -4.454 0.773 1.00 94.62 95 GLU A O 1
ATOM 773 N N . ARG A 1 96 ? -6.778 -3.695 0.785 1.00 89.50 96 ARG A N 1
ATOM 774 C CA . ARG A 1 96 ? -6.911 -3.652 -0.678 1.00 89.50 96 ARG A CA 1
ATOM 775 C C . ARG A 1 96 ? -6.030 -2.574 -1.297 1.00 89.50 96 ARG A C 1
ATOM 777 O O . ARG A 1 96 ? -5.405 -2.845 -2.319 1.00 89.50 96 ARG A O 1
ATOM 784 N N . GLU A 1 97 ? -5.968 -1.401 -0.673 1.00 88.75 97 GLU A N 1
ATOM 785 C CA . GLU A 1 97 ? -5.105 -0.291 -1.096 1.00 88.75 97 GLU A CA 1
ATOM 786 C C . GLU A 1 97 ? -3.626 -0.748 -1.124 1.00 88.75 97 GLU A C 1
ATOM 788 O O . GLU A 1 97 ? -2.955 -0.631 -2.151 1.00 88.75 97 GLU A O 1
ATOM 793 N N . GLU A 1 98 ? -3.151 -1.433 -0.079 1.00 90.94 98 GLU A N 1
ATOM 794 C CA . GLU A 1 98 ? -1.768 -1.935 -0.031 1.00 90.94 98 GLU A CA 1
ATOM 795 C C . GLU A 1 98 ? -1.483 -3.105 -0.988 1.00 90.94 98 GLU A C 1
ATOM 797 O O . GLU A 1 98 ? -0.372 -3.251 -1.509 1.00 90.94 98 GLU A O 1
ATOM 802 N N . ILE A 1 99 ? -2.478 -3.946 -1.288 1.00 90.31 99 ILE A N 1
ATOM 803 C CA . ILE A 1 99 ? -2.342 -4.955 -2.352 1.00 90.31 99 ILE A CA 1
ATOM 804 C C . ILE A 1 99 ? -2.105 -4.268 -3.702 1.00 90.31 99 ILE A C 1
ATOM 806 O O . ILE A 1 99 ? -1.225 -4.697 -4.455 1.00 90.31 99 ILE A O 1
ATOM 810 N N . GLN A 1 100 ? -2.843 -3.196 -3.998 1.00 85.94 100 GLN A N 1
ATOM 811 C CA . GLN A 1 100 ? -2.683 -2.439 -5.241 1.00 85.94 100 GLN A CA 1
ATOM 812 C C . GLN A 1 100 ? -1.302 -1.776 -5.318 1.00 85.94 100 GLN A C 1
ATOM 814 O O . GLN A 1 100 ? -0.649 -1.846 -6.363 1.00 85.94 100 GLN A O 1
ATOM 819 N N . HIS A 1 101 ? -0.789 -1.226 -4.212 1.00 87.50 101 HIS A N 1
ATOM 820 C CA . HIS A 1 101 ? 0.588 -0.724 -4.140 1.00 87.50 101 HIS A CA 1
ATOM 821 C C . HIS A 1 101 ? 1.616 -1.815 -4.477 1.00 87.50 101 HIS A C 1
ATOM 823 O O . HIS A 1 101 ? 2.494 -1.623 -5.331 1.00 87.50 101 HIS A O 1
ATOM 829 N N . GLY A 1 102 ? 1.473 -3.004 -3.885 1.00 89.19 102 GLY A N 1
ATOM 830 C CA . GLY A 1 102 ? 2.334 -4.146 -4.187 1.00 89.19 102 GLY A CA 1
ATOM 831 C C . GLY A 1 102 ? 2.272 -4.566 -5.660 1.00 89.19 102 GLY A C 1
ATOM 832 O O . GLY A 1 102 ? 3.308 -4.844 -6.274 1.00 89.19 102 GLY A O 1
ATOM 833 N N . GLN A 1 103 ? 1.082 -4.547 -6.264 1.00 86.38 103 GLN A N 1
ATOM 834 C CA . GLN A 1 103 ? 0.881 -4.857 -7.682 1.00 86.38 103 GLN A CA 1
ATOM 835 C C . GLN A 1 103 ? 1.538 -3.822 -8.603 1.00 86.38 103 GLN A C 1
ATOM 837 O O . GLN A 1 103 ? 2.149 -4.207 -9.602 1.00 86.38 103 GLN A O 1
ATOM 842 N N . VAL A 1 104 ? 1.509 -2.530 -8.255 1.00 85.69 104 VAL A N 1
ATOM 843 C CA . VAL A 1 104 ? 2.248 -1.491 -8.996 1.00 85.69 104 VAL A CA 1
ATOM 844 C C . VAL A 1 104 ? 3.744 -1.741 -8.950 1.00 85.69 104 VAL A C 1
ATOM 846 O O . VAL A 1 104 ? 4.403 -1.684 -9.986 1.00 85.69 104 VAL A O 1
ATOM 849 N N . MET A 1 105 ? 4.295 -2.072 -7.782 1.00 88.31 105 MET A N 1
ATOM 850 C CA . MET A 1 105 ? 5.722 -2.386 -7.671 1.00 88.31 105 MET A CA 1
ATOM 851 C C . MET A 1 105 ? 6.097 -3.627 -8.486 1.00 88.31 105 MET A C 1
ATOM 853 O O . MET A 1 105 ? 7.149 -3.654 -9.131 1.00 88.31 105 MET A O 1
ATOM 857 N N . MET A 1 106 ? 5.212 -4.624 -8.537 1.00 87.56 106 MET A N 1
ATOM 858 C CA . MET A 1 106 ? 5.376 -5.766 -9.432 1.00 87.56 106 MET A CA 1
ATOM 859 C C . MET A 1 106 ? 5.288 -5.368 -10.902 1.00 87.56 106 MET A C 1
ATOM 861 O O . MET A 1 106 ? 6.055 -5.896 -11.690 1.00 87.56 106 MET A O 1
ATOM 865 N N . LEU A 1 107 ? 4.437 -4.425 -11.298 1.00 84.00 107 LEU A N 1
ATOM 866 C CA . LEU A 1 107 ? 4.441 -3.922 -12.670 1.00 84.00 107 LEU A CA 1
ATOM 867 C C . LEU A 1 107 ? 5.759 -3.211 -13.005 1.00 84.00 107 LEU A C 1
ATOM 869 O O . LEU A 1 107 ? 6.361 -3.511 -14.033 1.00 84.00 107 LEU A O 1
ATOM 873 N N . CYS A 1 108 ? 6.240 -2.335 -12.118 1.00 85.19 108 CYS A N 1
ATOM 874 C CA . CYS A 1 108 ? 7.518 -1.638 -12.274 1.00 85.19 108 CYS A CA 1
ATOM 875 C C . CYS A 1 108 ? 8.685 -2.609 -12.494 1.00 85.19 108 CYS A C 1
ATOM 877 O O . CYS A 1 108 ? 9.570 -2.335 -13.302 1.00 85.19 108 CYS A O 1
ATOM 879 N N . LEU A 1 109 ? 8.669 -3.772 -11.829 1.00 86.06 109 LEU A N 1
ATOM 880 C CA . LEU A 1 109 ? 9.652 -4.838 -12.042 1.00 86.06 109 LEU A CA 1
ATOM 881 C C . LEU A 1 109 ? 9.735 -5.281 -13.513 1.00 86.06 109 LEU A C 1
ATOM 883 O O . LEU A 1 109 ? 10.812 -5.679 -13.946 1.00 86.06 109 LEU A O 1
ATOM 887 N N . TYR A 1 110 ? 8.642 -5.235 -14.274 1.00 82.31 110 TYR A N 1
ATOM 888 C CA . TYR A 1 110 ? 8.596 -5.667 -15.677 1.00 82.31 110 TYR A CA 1
ATOM 889 C C . TYR A 1 110 ? 8.738 -4.527 -16.688 1.00 82.31 110 TYR A C 1
ATOM 891 O O . TYR A 1 110 ? 8.950 -4.801 -17.869 1.00 82.31 110 TYR A O 1
ATOM 899 N N . THR A 1 111 ? 8.596 -3.272 -16.260 1.00 78.00 111 THR A N 1
ATOM 900 C CA . THR A 1 111 ? 8.549 -2.109 -17.161 1.00 78.00 111 THR A CA 1
ATOM 901 C C . THR A 1 111 ? 9.725 -1.150 -16.999 1.00 78.00 111 THR A C 1
ATOM 903 O O . THR A 1 111 ? 10.001 -0.365 -17.906 1.00 78.00 111 THR A O 1
ATOM 906 N N . VAL A 1 112 ? 10.456 -1.205 -15.880 1.00 75.94 112 VAL A N 1
ATOM 907 C CA . VAL A 1 112 ? 11.654 -0.379 -15.683 1.00 75.94 112 VAL A CA 1
ATOM 908 C C . VAL A 1 112 ? 12.722 -0.718 -16.732 1.00 75.94 112 VAL A C 1
ATOM 910 O O . VAL A 1 112 ? 12.900 -1.879 -17.098 1.00 75.94 112 VAL A O 1
ATOM 913 N N . ARG A 1 113 ? 13.447 0.288 -17.235 1.00 69.62 113 ARG A N 1
ATOM 914 C CA . ARG A 1 113 ? 14.503 0.116 -18.251 1.00 69.62 113 ARG A CA 1
ATOM 915 C C . ARG A 1 113 ? 15.891 0.094 -17.609 1.00 69.62 113 ARG A C 1
ATOM 917 O O . ARG A 1 113 ? 16.130 0.810 -16.641 1.00 69.62 113 ARG A O 1
ATOM 924 N N . GLN A 1 114 ? 16.813 -0.711 -18.146 1.00 63.19 114 GLN A N 1
ATOM 925 C CA . GLN A 1 114 ? 18.177 -0.864 -17.600 1.00 63.19 114 GLN A CA 1
ATOM 926 C C . GLN A 1 114 ? 19.045 0.399 -17.708 1.00 63.19 114 GLN A C 1
ATOM 928 O O . GLN A 1 114 ? 19.992 0.538 -16.941 1.00 63.19 114 GLN A O 1
ATOM 933 N N . ASP A 1 115 ? 18.740 1.291 -18.649 1.00 59.88 115 ASP A N 1
ATOM 934 C CA . ASP A 1 115 ? 19.475 2.531 -18.934 1.00 59.88 115 ASP A CA 1
ATOM 935 C C . ASP A 1 115 ? 19.028 3.726 -18.080 1.00 59.88 115 ASP A C 1
ATOM 937 O O . ASP A 1 115 ? 19.667 4.778 -18.102 1.00 59.88 115 ASP A O 1
ATOM 941 N N . SER A 1 116 ? 17.952 3.570 -17.307 1.00 61.28 116 SER A N 1
ATOM 942 C CA . SER A 1 116 ? 17.494 4.598 -16.379 1.00 61.28 116 SER A CA 1
ATOM 943 C C . SER A 1 116 ? 18.572 4.906 -15.330 1.00 61.28 116 SER A C 1
ATOM 945 O O . SER A 1 116 ? 19.125 4.011 -14.686 1.00 61.28 116 SER A O 1
ATOM 947 N N . ALA A 1 117 ? 18.888 6.193 -15.152 1.00 64.19 117 ALA A N 1
ATOM 948 C CA . ALA A 1 117 ? 19.801 6.675 -14.117 1.00 64.19 117 ALA A CA 1
ATOM 949 C C . ALA A 1 117 ? 19.131 6.563 -12.736 1.00 64.19 117 ALA A C 1
ATOM 951 O O . ALA A 1 117 ? 18.708 7.552 -12.138 1.00 64.19 117 ALA A O 1
ATOM 952 N N . LEU A 1 118 ? 18.982 5.332 -12.248 1.00 71.44 118 LEU A N 1
ATOM 953 C CA . LEU A 1 118 ? 18.376 5.053 -10.954 1.00 71.44 118 LEU A CA 1
ATOM 954 C C . LEU A 1 118 ? 19.299 5.545 -9.838 1.00 71.44 118 LEU A C 1
ATOM 956 O O . LEU A 1 118 ? 20.453 5.135 -9.723 1.00 71.44 118 LEU A O 1
ATOM 960 N N . THR A 1 119 ? 18.764 6.415 -8.992 1.00 76.56 119 THR A N 1
ATOM 961 C CA . THR A 1 119 ? 19.467 7.054 -7.872 1.00 76.56 119 THR A CA 1
ATOM 962 C C . THR A 1 119 ? 19.153 6.391 -6.532 1.00 76.56 119 THR A C 1
ATOM 964 O O . THR A 1 119 ? 19.861 6.615 -5.551 1.00 76.56 119 THR A O 1
ATOM 967 N N . PHE A 1 120 ? 18.116 5.551 -6.469 1.00 80.38 120 PHE A N 1
ATOM 968 C CA . PHE A 1 120 ? 17.708 4.853 -5.254 1.00 80.38 120 PHE A CA 1
ATOM 969 C C . PHE A 1 120 ? 17.355 3.389 -5.533 1.00 80.38 120 PHE A C 1
ATOM 971 O O . PHE A 1 120 ? 16.393 3.100 -6.244 1.00 80.38 120 PHE A O 1
ATOM 978 N N . ILE A 1 121 ? 18.139 2.474 -4.950 1.00 84.88 121 ILE A N 1
ATOM 979 C CA . ILE A 1 121 ? 18.005 1.018 -5.101 1.00 84.88 121 ILE A CA 1
ATOM 980 C C . ILE A 1 121 ? 18.145 0.363 -3.712 1.00 84.88 121 ILE A C 1
ATOM 982 O O . ILE A 1 121 ? 19.259 -0.029 -3.343 1.00 84.88 121 ILE A O 1
ATOM 986 N N . PRO A 1 122 ? 17.054 0.264 -2.927 1.00 84.31 122 PRO A N 1
ATOM 987 C CA . PRO A 1 122 ? 17.068 -0.391 -1.624 1.00 84.31 122 PRO A CA 1
ATOM 988 C C . PRO A 1 122 ? 17.372 -1.885 -1.760 1.00 84.31 122 PRO A C 1
ATOM 990 O O . PRO A 1 122 ? 17.036 -2.536 -2.753 1.00 84.31 122 PRO A O 1
ATOM 993 N N . SER A 1 123 ? 18.008 -2.444 -0.739 1.00 87.19 123 SER A N 1
ATOM 994 C CA . SER A 1 123 ? 18.472 -3.823 -0.720 1.00 87.19 123 SER A CA 1
ATOM 995 C C . SER A 1 123 ? 18.201 -4.474 0.628 1.00 87.19 123 SER A C 1
ATOM 997 O O . SER A 1 123 ? 18.415 -3.892 1.682 1.00 87.19 123 SER A O 1
ATOM 999 N N . VAL A 1 124 ? 17.856 -5.763 0.618 1.00 80.25 124 VAL A N 1
ATOM 1000 C CA . VAL A 1 124 ? 17.753 -6.580 1.844 1.00 80.25 124 VAL A CA 1
ATOM 1001 C C . VAL A 1 124 ? 19.073 -6.699 2.614 1.00 80.25 124 VAL A C 1
ATOM 1003 O O . VAL A 1 124 ? 19.091 -7.206 3.732 1.00 80.25 124 VAL A O 1
ATOM 1006 N N . ARG A 1 125 ? 20.199 -6.296 2.014 1.00 85.69 125 ARG A N 1
ATOM 1007 C CA . ARG A 1 125 ? 21.494 -6.224 2.704 1.00 85.69 125 ARG A CA 1
ATOM 1008 C C . ARG A 1 125 ? 21.612 -4.962 3.560 1.00 85.69 125 ARG A C 1
ATOM 1010 O O . ARG A 1 125 ? 22.363 -4.979 4.538 1.00 85.69 125 ARG A O 1
ATOM 1017 N N . ASP A 1 126 ? 20.842 -3.926 3.247 1.00 88.00 126 ASP A N 1
ATOM 1018 C CA . ASP A 1 126 ? 20.845 -2.668 3.981 1.00 88.00 126 ASP A CA 1
ATOM 1019 C C . ASP A 1 126 ? 20.293 -2.929 5.396 1.00 88.00 126 ASP A C 1
ATOM 1021 O O . ASP A 1 126 ? 19.269 -3.612 5.538 1.00 88.00 126 ASP A O 1
ATOM 1025 N N . PRO A 1 127 ? 20.988 -2.493 6.464 1.00 88.94 127 PRO A N 1
ATOM 1026 C CA . PRO A 1 127 ? 20.540 -2.711 7.841 1.00 88.94 127 PRO A CA 1
ATOM 1027 C C . PRO A 1 127 ? 19.118 -2.195 8.088 1.00 88.94 127 PRO A C 1
ATOM 1029 O O . PRO A 1 127 ? 18.285 -2.942 8.594 1.00 88.94 127 PRO A O 1
ATOM 1032 N N . GLU A 1 128 ? 18.820 -0.989 7.605 1.00 87.75 128 GLU A N 1
ATOM 1033 C CA . GLU A 1 128 ? 17.507 -0.338 7.688 1.00 87.75 128 GLU A CA 1
ATOM 1034 C C . GLU A 1 128 ? 16.393 -1.220 7.096 1.00 87.75 128 GLU A C 1
ATOM 1036 O O . GLU A 1 128 ? 15.414 -1.540 7.766 1.00 87.75 128 GLU A O 1
ATOM 1041 N N . MET A 1 129 ? 16.582 -1.759 5.884 1.00 89.69 129 MET A N 1
ATOM 1042 C CA . MET A 1 129 ? 15.581 -2.633 5.251 1.00 89.69 129 MET A CA 1
ATOM 1043 C C . MET A 1 129 ? 15.344 -3.921 6.049 1.00 89.69 129 MET A C 1
ATOM 1045 O O . MET A 1 129 ? 14.220 -4.429 6.127 1.00 89.69 129 MET A O 1
ATOM 1049 N N . ARG A 1 130 ? 16.399 -4.475 6.659 1.00 90.56 130 ARG A N 1
ATOM 1050 C CA . ARG A 1 130 ? 16.273 -5.654 7.527 1.00 90.56 130 ARG A CA 1
ATOM 1051 C C . ARG A 1 130 ? 15.497 -5.329 8.794 1.00 90.56 130 ARG A C 1
ATOM 1053 O O . ARG A 1 130 ? 14.690 -6.160 9.216 1.00 90.56 130 ARG A O 1
ATOM 1060 N N . GLU A 1 131 ? 15.724 -4.160 9.377 1.00 91.94 131 GLU A N 1
ATOM 1061 C CA . GLU A 1 131 ? 15.010 -3.680 10.557 1.00 91.94 131 GLU A CA 1
ATOM 1062 C C . GLU A 1 131 ? 13.528 -3.460 10.260 1.00 91.94 131 GLU A C 1
ATOM 1064 O O . GLU A 1 131 ? 12.694 -4.017 10.979 1.00 91.94 131 GLU A O 1
ATOM 1069 N N . ILE A 1 132 ? 13.183 -2.794 9.152 1.00 92.56 132 ILE A N 1
ATOM 1070 C CA . ILE A 1 132 ? 11.792 -2.632 8.698 1.00 92.56 132 ILE A CA 1
ATOM 1071 C C . ILE A 1 132 ? 11.115 -4.002 8.555 1.00 92.56 132 ILE A C 1
ATOM 1073 O O . ILE A 1 132 ? 10.066 -4.256 9.150 1.00 92.56 132 ILE A O 1
ATOM 1077 N N . LEU A 1 133 ? 11.734 -4.943 7.833 1.00 92.12 133 LEU A N 1
ATOM 1078 C CA . LEU A 1 133 ? 11.175 -6.287 7.637 1.00 92.12 133 LEU A CA 1
ATOM 1079 C C . LEU A 1 133 ? 11.013 -7.069 8.946 1.00 92.12 133 LEU A C 1
ATOM 1081 O O . LEU A 1 133 ? 10.120 -7.913 9.071 1.00 92.12 133 LEU A O 1
ATOM 1085 N N . GLN A 1 134 ? 11.903 -6.872 9.917 1.00 93.50 134 GLN A N 1
ATOM 1086 C CA . GLN A 1 134 ? 11.761 -7.473 11.242 1.00 93.50 134 GLN A CA 1
ATOM 1087 C C . GLN A 1 134 ? 10.637 -6.812 12.039 1.00 93.50 134 GLN A C 1
ATOM 1089 O O . GLN A 1 134 ? 9.840 -7.530 12.642 1.00 93.50 134 GLN A O 1
ATOM 1094 N N . LYS A 1 135 ? 10.535 -5.480 12.006 1.00 94.25 135 LYS A N 1
ATOM 1095 C CA . LYS A 1 135 ? 9.474 -4.708 12.659 1.00 94.25 135 LYS A CA 1
AT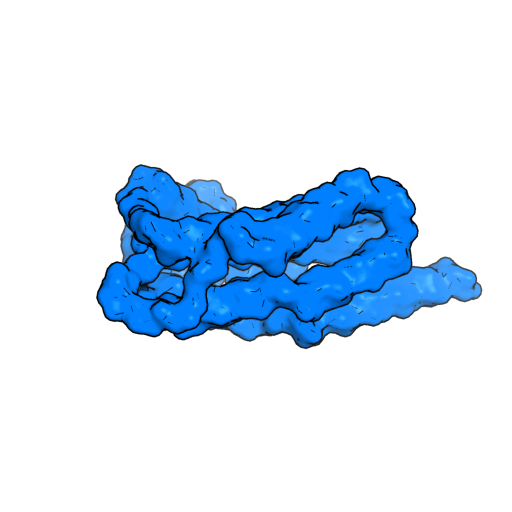OM 1096 C C . LYS A 1 135 ? 8.101 -5.127 12.139 1.00 94.25 135 LYS A C 1
ATOM 1098 O O . LYS A 1 135 ? 7.264 -5.528 12.943 1.00 94.25 135 LYS A O 1
ATOM 1103 N N . LEU A 1 136 ? 7.910 -5.169 10.819 1.00 94.62 136 LEU A N 1
ATOM 1104 C CA . LEU A 1 136 ? 6.662 -5.629 10.197 1.00 94.62 136 LEU A CA 1
ATOM 1105 C C . LEU A 1 136 ? 6.324 -7.072 10.595 1.00 94.62 136 LEU A C 1
ATOM 1107 O O . LEU A 1 136 ? 5.193 -7.359 10.970 1.00 94.62 136 LEU A O 1
ATOM 1111 N N . ARG A 1 137 ? 7.311 -7.980 10.608 1.00 94.12 137 ARG A N 1
ATOM 1112 C CA . ARG A 1 137 ? 7.101 -9.365 11.075 1.00 94.12 137 ARG A CA 1
ATOM 1113 C C . ARG A 1 137 ? 6.664 -9.451 12.535 1.00 94.12 137 ARG A C 1
ATOM 1115 O O . ARG A 1 137 ? 5.880 -10.332 12.872 1.00 94.12 137 ARG A O 1
ATOM 1122 N N . ARG A 1 138 ? 7.207 -8.600 13.408 1.00 94.81 138 ARG A N 1
ATOM 1123 C CA . ARG A 1 138 ? 6.820 -8.556 14.826 1.00 94.81 138 ARG A CA 1
ATOM 1124 C C . ARG A 1 138 ? 5.403 -8.018 14.980 1.00 94.81 138 ARG A C 1
ATOM 1126 O O . ARG A 1 138 ? 4.615 -8.645 15.675 1.00 94.81 138 ARG A O 1
ATOM 1133 N N . ILE A 1 139 ? 5.084 -6.921 14.293 1.00 95.19 139 ILE A N 1
ATOM 1134 C CA . ILE A 1 139 ? 3.739 -6.334 14.272 1.00 95.19 139 ILE A CA 1
ATOM 1135 C C . ILE A 1 139 ? 2.720 -7.389 13.849 1.00 95.19 139 ILE A C 1
ATOM 1137 O O . ILE A 1 139 ? 1.803 -7.687 14.601 1.00 95.19 139 ILE A O 1
ATOM 1141 N N . GLU A 1 140 ? 2.940 -8.026 12.700 1.00 93.94 140 GLU A N 1
ATOM 1142 C CA . GLU A 1 140 ? 2.036 -9.026 12.132 1.00 93.94 140 GLU A CA 1
ATOM 1143 C C . GLU A 1 140 ? 1.733 -10.191 13.090 1.00 93.94 140 GLU A C 1
ATOM 1145 O O . GLU A 1 140 ? 0.606 -10.682 13.137 1.00 93.94 140 GLU A O 1
ATOM 1150 N N . ARG A 1 141 ? 2.728 -10.644 13.865 1.00 93.81 141 ARG A N 1
ATOM 1151 C CA . ARG A 1 141 ? 2.559 -11.717 14.861 1.00 93.81 141 ARG A CA 1
ATOM 1152 C C . ARG A 1 141 ? 1.782 -11.275 16.097 1.00 93.81 141 ARG A C 1
ATOM 1154 O O . ARG A 1 141 ? 1.180 -12.120 16.746 1.00 93.81 141 ARG A O 1
ATOM 1161 N N . ASN A 1 142 ? 1.816 -9.987 16.411 1.00 95.00 142 ASN A N 1
ATOM 1162 C CA . ASN A 1 142 ? 1.257 -9.437 17.639 1.00 95.00 142 ASN A CA 1
ATOM 1163 C C . ASN A 1 142 ? -0.116 -8.780 17.433 1.00 95.00 142 ASN A C 1
ATOM 1165 O O . ASN A 1 142 ? -0.676 -8.284 18.405 1.00 95.00 142 ASN A O 1
ATOM 1169 N N . VAL A 1 143 ? -0.661 -8.795 16.207 1.00 95.31 143 VAL A N 1
ATOM 1170 C CA . VAL A 1 143 ? -1.964 -8.193 15.864 1.00 95.31 143 VAL A CA 1
ATOM 1171 C C . VAL A 1 143 ? -3.081 -8.636 16.815 1.00 95.31 143 VAL A C 1
ATOM 1173 O O . VAL A 1 143 ? -3.848 -7.800 17.279 1.00 95.31 143 VAL A O 1
ATOM 1176 N N . GLU A 1 144 ? -3.133 -9.922 17.170 1.00 93.06 144 GLU A N 1
ATOM 1177 C CA . GLU A 1 144 ? -4.183 -10.479 18.038 1.00 93.06 144 GLU A CA 1
ATOM 1178 C C . GLU A 1 144 ? -4.261 -9.811 19.419 1.00 93.06 144 GLU A C 1
ATOM 1180 O O . GLU A 1 144 ? -5.340 -9.695 20.006 1.00 93.06 144 GLU A O 1
ATOM 1185 N N . GLY A 1 145 ? -3.113 -9.354 19.930 1.00 94.31 145 GLY A N 1
ATOM 1186 C CA . GLY A 1 145 ? -2.991 -8.732 21.245 1.00 94.31 145 GLY A CA 1
ATOM 1187 C C . GLY A 1 145 ? -3.285 -7.233 21.268 1.00 94.31 145 GLY A C 1
ATOM 1188 O O . GLY A 1 145 ? -3.216 -6.638 22.341 1.00 94.31 145 GLY A O 1
ATOM 1189 N N . LEU A 1 146 ? -3.578 -6.610 20.124 1.00 96.31 146 LEU A N 1
ATOM 1190 C CA . LEU A 1 146 ? -3.826 -5.172 20.054 1.00 96.31 146 LEU A CA 1
ATOM 1191 C C . LEU A 1 146 ? -5.266 -4.837 20.454 1.00 96.31 146 LEU A C 1
ATOM 1193 O O . LEU A 1 146 ? -6.223 -5.497 20.038 1.00 96.31 146 LEU A O 1
ATOM 1197 N N . SER A 1 147 ? -5.428 -3.768 21.233 1.00 96.88 147 SER A N 1
ATOM 1198 C CA . SER A 1 147 ? -6.714 -3.078 21.339 1.00 96.88 147 SER A CA 1
ATOM 1199 C C . SER A 1 147 ? -7.018 -2.317 20.044 1.00 96.88 147 SER A C 1
ATOM 1201 O O . SER A 1 147 ? -6.118 -2.056 19.241 1.00 96.88 147 SER A O 1
ATOM 1203 N N . LEU A 1 148 ? -8.282 -1.933 19.837 1.00 96.12 148 LEU A N 1
ATOM 1204 C CA . LEU A 1 148 ? -8.660 -1.146 18.659 1.00 96.12 148 LEU A CA 1
ATOM 1205 C C . LEU A 1 148 ? -7.893 0.181 18.609 1.00 96.12 148 LEU A C 1
ATOM 1207 O O . LEU A 1 148 ? -7.330 0.521 17.578 1.00 96.12 148 LEU A O 1
ATOM 1211 N N . GLU A 1 149 ? -7.758 0.873 19.739 1.00 95.69 149 GLU A N 1
ATOM 1212 C CA . GLU A 1 149 ? -7.002 2.127 19.806 1.00 95.69 149 GLU A CA 1
ATOM 1213 C C . GLU A 1 149 ? -5.522 1.939 19.428 1.00 95.69 149 GLU A C 1
ATOM 1215 O O . GLU A 1 149 ? -4.973 2.691 18.625 1.00 95.69 149 GLU A O 1
ATOM 1220 N N . GLN A 1 150 ? -4.890 0.866 19.917 1.00 96.94 150 GLN A N 1
ATOM 1221 C CA . GLN A 1 150 ? -3.514 0.526 19.544 1.00 96.94 150 GLN A CA 1
ATOM 1222 C C . GLN A 1 150 ? -3.382 0.169 18.059 1.00 96.94 150 GLN A C 1
ATOM 1224 O O . GLN A 1 150 ? -2.359 0.470 17.444 1.00 96.94 150 GLN A O 1
ATOM 1229 N N . ALA A 1 151 ? -4.394 -0.478 17.478 1.00 97.25 151 ALA A N 1
ATOM 1230 C CA . ALA A 1 151 ? -4.444 -0.783 16.054 1.00 97.25 151 ALA A CA 1
ATOM 1231 C C . ALA A 1 151 ? -4.576 0.480 15.190 1.00 97.25 151 ALA A C 1
ATOM 1233 O O . ALA A 1 151 ? -3.926 0.582 14.148 1.00 97.25 151 ALA A O 1
ATOM 1234 N N . LEU A 1 152 ? -5.364 1.461 15.630 1.00 96.62 152 LEU A N 1
ATOM 1235 C CA . LEU A 1 152 ? -5.498 2.750 14.952 1.00 96.62 152 LEU A CA 1
ATOM 1236 C C . LEU A 1 152 ? -4.197 3.560 15.021 1.00 96.62 152 LEU A C 1
ATOM 1238 O O . LEU A 1 152 ? -3.731 4.056 13.997 1.00 96.62 152 LEU A O 1
ATOM 1242 N N . ASP A 1 153 ? -3.536 3.601 16.178 1.00 95.88 153 ASP A N 1
ATOM 1243 C CA . ASP A 1 153 ? -2.206 4.211 16.306 1.00 95.88 153 ASP A CA 1
ATOM 1244 C C . ASP A 1 153 ? -1.150 3.515 15.445 1.00 95.88 153 ASP A C 1
ATOM 1246 O O . ASP A 1 153 ? -0.276 4.158 14.859 1.00 95.88 153 ASP A O 1
ATOM 1250 N N . LEU A 1 154 ? -1.198 2.183 15.385 1.00 95.62 154 LEU A N 1
ATOM 1251 C CA . LEU A 1 154 ? -0.323 1.401 14.523 1.00 95.62 154 LEU A CA 1
ATOM 1252 C C . LEU A 1 154 ? -0.545 1.756 13.050 1.00 95.62 154 LEU A C 1
ATOM 1254 O O . LEU A 1 154 ? 0.434 1.905 12.326 1.00 95.62 154 LEU A O 1
ATOM 1258 N N . THR A 1 155 ? -1.800 1.907 12.634 1.00 95.00 155 THR A N 1
ATOM 1259 C CA . THR A 1 155 ? -2.177 2.277 11.264 1.00 95.00 155 THR A CA 1
ATOM 1260 C C . THR A 1 155 ? -1.533 3.603 10.877 1.00 95.00 155 THR A C 1
ATOM 1262 O O . THR A 1 155 ? -0.777 3.652 9.914 1.00 95.00 155 THR A O 1
ATOM 1265 N N . LEU A 1 156 ? -1.693 4.649 11.694 1.00 93.88 156 LEU A N 1
ATOM 1266 C CA . LEU A 1 156 ? -1.060 5.951 11.437 1.00 93.88 156 LEU A CA 1
ATOM 1267 C C . LEU A 1 156 ? 0.469 5.840 11.308 1.00 93.88 156 LEU A C 1
ATOM 1269 O O . LEU A 1 156 ? 1.061 6.386 10.381 1.00 93.88 156 LEU A O 1
ATOM 1273 N N . LYS A 1 157 ? 1.112 5.056 12.183 1.00 92.88 157 LYS A N 1
ATOM 1274 C CA . LYS A 1 157 ? 2.568 4.830 12.144 1.00 92.88 157 LYS A CA 1
ATOM 1275 C C . LYS A 1 157 ? 3.040 4.047 10.920 1.00 92.88 157 LYS A C 1
ATOM 1277 O O . LYS A 1 157 ? 4.195 4.199 10.524 1.00 92.88 157 LYS A O 1
ATOM 1282 N N . LEU A 1 158 ? 2.215 3.148 10.386 1.00 91.62 158 LEU A N 1
ATOM 1283 C CA . LEU A 1 158 ? 2.523 2.431 9.150 1.00 91.62 158 LEU A CA 1
ATOM 1284 C C . LEU A 1 158 ? 2.455 3.395 7.964 1.00 91.62 158 LEU A C 1
ATOM 1286 O O . LEU A 1 158 ? 3.388 3.405 7.162 1.00 91.62 158 LEU A O 1
ATOM 1290 N N . GLU A 1 159 ? 1.451 4.275 7.932 1.00 87.75 159 GLU A N 1
ATOM 1291 C CA . GLU A 1 159 ? 1.279 5.237 6.838 1.00 87.75 159 GLU A CA 1
ATOM 1292 C C . GLU A 1 159 ? 2.301 6.378 6.824 1.00 87.75 159 GLU A C 1
ATOM 1294 O O . GLU A 1 159 ? 2.711 6.863 5.766 1.00 87.75 159 GLU A O 1
ATOM 1299 N N . GLU A 1 160 ? 2.781 6.787 7.993 1.00 86.00 160 GLU A N 1
ATOM 1300 C CA . GLU A 1 160 ? 3.902 7.724 8.123 1.00 86.00 160 GLU A CA 1
ATOM 1301 C C . GLU A 1 160 ? 5.266 7.049 7.889 1.00 86.00 160 GLU A C 1
ATOM 1303 O O . GLU A 1 160 ? 6.301 7.715 7.831 1.00 86.00 160 GLU A O 1
ATOM 1308 N N . GLY A 1 161 ? 5.286 5.719 7.776 1.00 83.38 161 GLY A N 1
ATOM 1309 C CA . GLY A 1 161 ? 6.493 4.910 7.821 1.00 83.38 161 GLY A CA 1
ATOM 1310 C C . GLY A 1 161 ? 7.377 4.960 6.571 1.00 83.38 161 GLY A C 1
ATOM 1311 O O . GLY A 1 161 ? 7.016 5.420 5.486 1.00 83.38 161 GLY A O 1
ATOM 1312 N N . GLU A 1 162 ? 8.569 4.383 6.723 1.00 79.50 162 GLU A N 1
ATOM 1313 C CA . GLU A 1 162 ? 9.585 4.273 5.669 1.00 79.50 162 GLU A CA 1
ATOM 1314 C C . GLU A 1 162 ? 9.105 3.480 4.442 1.00 79.50 162 GLU A C 1
ATOM 1316 O O . GLU A 1 162 ? 9.607 3.716 3.346 1.00 79.50 162 GLU A O 1
ATOM 1321 N N . VAL A 1 163 ? 8.108 2.596 4.587 1.00 79.19 163 VAL A N 1
ATOM 1322 C CA . VAL A 1 163 ? 7.525 1.822 3.473 1.00 79.19 163 VAL A CA 1
ATOM 1323 C C . VAL A 1 163 ? 6.963 2.756 2.395 1.00 79.19 163 VAL A C 1
ATOM 1325 O O . VAL A 1 163 ? 7.428 2.707 1.255 1.00 79.19 163 VAL A O 1
ATOM 1328 N N . ASN A 1 164 ? 6.103 3.706 2.776 1.00 79.19 164 ASN A N 1
ATOM 1329 C CA . ASN A 1 164 ? 5.537 4.699 1.856 1.00 79.19 164 ASN A CA 1
ATOM 1330 C C . ASN A 1 164 ? 6.614 5.595 1.222 1.00 79.19 164 ASN A C 1
ATOM 1332 O O . ASN A 1 164 ? 6.527 5.984 0.053 1.00 79.19 164 ASN A O 1
ATOM 1336 N N . THR A 1 165 ? 7.689 5.882 1.961 1.00 82.81 165 THR A N 1
ATOM 1337 C CA . THR A 1 165 ? 8.829 6.641 1.427 1.00 82.81 165 THR A CA 1
ATOM 1338 C C . THR A 1 165 ? 9.592 5.844 0.364 1.00 82.81 165 THR A C 1
ATOM 1340 O O . THR A 1 165 ? 9.929 6.385 -0.694 1.00 82.81 165 THR A O 1
ATOM 1343 N N . ILE A 1 166 ? 9.857 4.557 0.610 1.00 81.50 166 ILE A N 1
ATOM 1344 C CA . ILE A 1 166 ? 10.531 3.654 -0.334 1.00 81.50 166 ILE A CA 1
ATOM 1345 C C . ILE A 1 166 ? 9.700 3.509 -1.611 1.00 81.50 166 ILE A C 1
ATOM 1347 O O . ILE A 1 166 ? 10.243 3.695 -2.706 1.00 81.50 166 ILE A O 1
ATOM 1351 N N . PHE A 1 167 ? 8.396 3.260 -1.464 1.00 83.12 167 PHE A N 1
ATOM 1352 C CA . PHE A 1 167 ? 7.436 3.185 -2.562 1.00 83.12 167 PHE A CA 1
ATOM 1353 C C . PHE A 1 167 ? 7.494 4.437 -3.437 1.00 83.12 167 PHE A C 1
ATOM 1355 O O . PHE A 1 167 ? 7.770 4.360 -4.638 1.00 83.12 167 PHE A O 1
ATOM 1362 N N . GLY A 1 168 ? 7.330 5.614 -2.824 1.00 81.50 168 GLY A N 1
ATOM 1363 C CA . GLY A 1 168 ? 7.320 6.887 -3.538 1.00 81.50 168 GLY A CA 1
ATOM 1364 C C . GLY A 1 168 ? 8.631 7.171 -4.276 1.00 81.50 168 GLY A C 1
ATOM 1365 O O . GLY A 1 168 ? 8.615 7.687 -5.396 1.00 81.50 168 GLY A O 1
ATOM 1366 N N . ARG A 1 169 ? 9.784 6.813 -3.696 1.00 84.06 169 ARG A N 1
ATOM 1367 C CA . ARG A 1 169 ? 11.095 6.992 -4.346 1.00 84.06 169 ARG A CA 1
ATOM 1368 C C . ARG A 1 169 ? 11.305 6.038 -5.517 1.00 84.06 169 ARG A C 1
ATOM 1370 O O . ARG A 1 169 ? 11.876 6.446 -6.525 1.00 84.06 169 ARG A O 1
ATOM 1377 N N . LEU A 1 170 ? 10.873 4.784 -5.407 1.00 83.56 170 LEU A N 1
ATOM 1378 C CA . LEU A 1 170 ? 10.979 3.817 -6.503 1.00 83.56 170 LEU A CA 1
ATOM 1379 C C . LEU A 1 170 ? 10.031 4.151 -7.654 1.00 83.56 170 LEU A C 1
ATOM 1381 O O . LEU A 1 170 ? 10.435 4.053 -8.812 1.00 83.56 170 LEU A O 1
ATOM 1385 N N . LEU A 1 171 ? 8.814 4.605 -7.347 1.00 81.69 171 LEU A N 1
ATOM 1386 C CA . LEU A 1 171 ? 7.821 4.973 -8.352 1.00 81.69 171 LEU A CA 1
ATOM 1387 C C . LEU A 1 171 ? 8.258 6.187 -9.184 1.00 81.69 171 LEU A C 1
ATOM 1389 O O . LEU A 1 171 ? 8.131 6.171 -10.405 1.00 81.69 171 LEU A O 1
ATOM 1393 N N . LYS A 1 172 ? 8.850 7.207 -8.545 1.00 80.62 172 LYS A N 1
ATOM 1394 C CA . LYS A 1 172 ? 9.352 8.426 -9.215 1.00 80.62 172 LYS A CA 1
ATOM 1395 C C . LYS A 1 172 ? 10.436 8.169 -10.263 1.00 80.62 172 LYS A C 1
ATOM 1397 O O . LYS A 1 172 ? 10.674 9.029 -11.102 1.00 80.62 172 LYS A O 1
ATOM 1402 N N . GLN A 1 173 ? 11.109 7.025 -10.194 1.00 77.62 173 GLN A N 1
ATOM 1403 C CA . GLN A 1 173 ? 12.200 6.679 -11.103 1.00 77.62 173 GLN A CA 1
ATOM 1404 C C . GLN A 1 173 ? 11.725 5.897 -12.338 1.00 77.62 173 GLN A C 1
ATOM 1406 O O . GLN A 1 173 ? 12.532 5.602 -13.217 1.00 77.62 173 GLN A O 1
ATOM 1411 N N . VAL A 1 174 ? 10.435 5.545 -12.417 1.00 76.94 174 VAL A N 1
ATOM 1412 C CA . VAL A 1 174 ? 9.879 4.811 -13.559 1.00 76.94 174 VAL A CA 1
ATOM 1413 C C . VAL A 1 174 ? 9.273 5.782 -14.566 1.00 76.94 174 VAL A C 1
ATOM 1415 O O . VAL A 1 174 ? 8.335 6.520 -14.272 1.00 76.94 174 VAL A O 1
ATOM 1418 N N . GLU A 1 175 ? 9.791 5.749 -15.791 1.00 75.94 175 GLU A N 1
ATOM 1419 C CA . GLU A 1 175 ? 9.316 6.596 -16.890 1.00 75.94 175 GLU A CA 1
ATOM 1420 C C . GLU A 1 175 ? 8.347 5.894 -17.849 1.00 75.94 175 GLU A C 1
ATOM 1422 O O . GLU A 1 175 ? 7.822 6.522 -18.769 1.00 75.94 175 GLU A O 1
ATOM 1427 N N . ASP A 1 176 ? 8.084 4.606 -17.630 1.00 80.75 176 ASP A N 1
ATOM 1428 C CA . ASP A 1 176 ? 7.215 3.811 -18.491 1.00 80.75 176 ASP A CA 1
ATOM 1429 C C . ASP A 1 176 ? 5.755 4.323 -18.469 1.00 80.75 176 ASP A C 1
ATOM 1431 O O . ASP A 1 176 ? 5.189 4.517 -17.384 1.00 80.75 176 ASP A O 1
ATOM 1435 N N . PRO A 1 177 ? 5.111 4.523 -19.638 1.00 79.88 177 PRO A N 1
ATOM 1436 C CA . PRO A 1 177 ? 3.738 5.019 -19.723 1.00 79.88 177 PRO A CA 1
ATOM 1437 C C . PRO A 1 177 ? 2.714 4.188 -18.943 1.00 79.88 177 PRO A C 1
ATOM 1439 O O . PRO A 1 177 ? 1.784 4.757 -18.372 1.00 79.88 177 PRO A O 1
ATOM 1442 N N . LYS A 1 178 ? 2.885 2.861 -18.866 1.00 78.75 178 LYS A N 1
ATOM 1443 C CA . LYS A 1 178 ? 1.960 1.978 -18.143 1.00 78.75 178 LYS A CA 1
ATOM 1444 C C . LYS A 1 178 ? 2.049 2.211 -16.644 1.00 78.75 178 LYS A C 1
ATOM 1446 O O . LYS A 1 178 ? 1.034 2.331 -15.963 1.00 78.75 178 LYS A O 1
ATOM 1451 N N . THR A 1 179 ? 3.271 2.315 -16.131 1.00 76.12 179 THR A N 1
ATOM 1452 C CA . THR A 1 179 ? 3.501 2.620 -14.720 1.00 76.12 179 THR A CA 1
ATOM 1453 C C . THR A 1 179 ? 3.033 4.030 -14.375 1.00 76.12 179 THR A C 1
ATOM 1455 O O . THR A 1 179 ? 2.401 4.209 -13.339 1.00 76.12 179 THR A O 1
ATOM 1458 N N . ARG A 1 180 ? 3.274 5.025 -15.241 1.00 80.88 180 ARG A N 1
ATOM 1459 C CA . ARG A 1 180 ? 2.784 6.400 -15.035 1.00 80.88 180 ARG A CA 1
ATOM 1460 C C . ARG A 1 180 ? 1.262 6.469 -14.976 1.00 80.88 180 ARG A C 1
ATOM 1462 O O . ARG A 1 180 ? 0.735 7.184 -14.130 1.00 80.88 180 ARG A O 1
ATOM 1469 N N . PHE A 1 181 ? 0.569 5.712 -15.825 1.00 80.44 181 PHE A N 1
ATOM 1470 C CA . PHE A 1 181 ? -0.888 5.607 -15.787 1.00 80.44 181 PHE A CA 1
ATOM 1471 C C . PHE A 1 181 ? -1.377 5.125 -14.415 1.00 80.44 181 PHE A C 1
ATOM 1473 O O . PHE A 1 181 ? -2.196 5.783 -13.780 1.00 80.44 181 PHE A O 1
ATOM 1480 N N . PHE A 1 182 ? -0.810 4.037 -13.894 1.00 76.50 182 PHE A N 1
ATOM 1481 C CA . PHE A 1 182 ? -1.188 3.529 -12.575 1.00 76.50 182 PHE A CA 1
ATOM 1482 C C . PHE A 1 182 ? -0.758 4.427 -11.415 1.00 76.50 182 PHE A C 1
ATOM 1484 O O . PHE A 1 182 ? -1.526 4.621 -10.478 1.00 76.50 182 PHE A O 1
ATOM 1491 N N . ALA A 1 183 ? 0.434 5.019 -11.490 1.00 75.38 183 ALA A N 1
ATOM 1492 C CA . ALA A 1 183 ? 0.894 6.009 -10.523 1.00 75.38 183 ALA A CA 1
ATOM 1493 C C . ALA A 1 183 ? -0.062 7.208 -10.458 1.00 75.38 183 ALA A C 1
ATOM 1495 O O . ALA A 1 183 ? -0.352 7.714 -9.377 1.00 75.38 183 ALA A O 1
ATOM 1496 N N . HIS A 1 184 ? -0.579 7.639 -11.611 1.00 79.19 184 HIS A N 1
ATOM 1497 C CA . HIS A 1 184 ? -1.574 8.695 -11.681 1.00 79.19 184 HIS A CA 1
ATOM 1498 C C . HIS A 1 184 ? -2.890 8.269 -11.021 1.00 79.19 184 HIS A C 1
ATOM 1500 O O . HIS A 1 184 ? -3.408 9.017 -10.195 1.00 79.19 184 HIS A O 1
ATOM 1506 N N . LEU A 1 185 ? -3.390 7.062 -11.296 1.00 72.88 185 LEU A N 1
ATOM 1507 C CA . LEU A 1 185 ? -4.596 6.552 -10.635 1.00 72.88 185 LEU A CA 1
ATOM 1508 C C . LEU A 1 185 ? -4.442 6.492 -9.111 1.00 72.88 185 LEU A C 1
ATOM 1510 O O . LEU A 1 185 ? -5.309 6.991 -8.399 1.00 72.88 185 LEU A O 1
ATOM 1514 N N . LEU A 1 186 ? -3.313 5.989 -8.607 1.00 72.00 186 LEU A N 1
ATOM 1515 C CA . LEU A 1 186 ? -3.016 6.021 -7.171 1.00 72.00 186 LEU A CA 1
ATOM 1516 C C . LEU A 1 186 ? -2.935 7.456 -6.631 1.00 72.00 186 LEU A C 1
ATOM 1518 O O . LEU A 1 186 ? -3.433 7.739 -5.549 1.00 72.00 186 LEU A O 1
ATOM 1522 N N . SER A 1 187 ? -2.375 8.401 -7.391 1.00 73.44 187 SER A N 1
ATOM 1523 C CA . SER A 1 187 ? -2.339 9.807 -6.966 1.00 73.44 187 SER A CA 1
ATOM 1524 C C . SER A 1 187 ? -3.733 10.436 -6.848 1.00 73.44 187 SER A C 1
ATOM 1526 O O . SER A 1 187 ? -3.949 11.256 -5.959 1.00 73.44 187 SER A O 1
ATOM 1528 N N . LEU A 1 188 ? -4.687 10.027 -7.696 1.00 70.44 188 LEU A N 1
ATOM 1529 C CA . LEU A 1 188 ? -6.085 10.465 -7.617 1.00 70.44 188 LEU A CA 1
ATOM 1530 C C . LEU A 1 188 ? -6.806 9.878 -6.396 1.00 70.44 188 LEU A C 1
ATOM 1532 O O . LEU A 1 188 ? -7.701 10.525 -5.859 1.00 70.44 188 LEU A O 1
ATOM 1536 N N . ALA A 1 189 ? -6.394 8.692 -5.937 1.00 65.62 189 ALA A N 1
ATOM 1537 C CA . ALA A 1 189 ? -6.844 8.112 -4.670 1.00 65.62 189 ALA A CA 1
ATOM 1538 C C . ALA A 1 189 ? -6.369 8.909 -3.442 1.00 65.62 189 ALA A C 1
ATOM 1540 O O . ALA A 1 189 ? -6.968 8.823 -2.370 1.00 65.62 189 ALA A O 1
ATOM 1541 N N . GLY A 1 190 ? -5.314 9.712 -3.611 1.00 67.00 190 GLY A N 1
ATOM 1542 C CA . GLY A 1 190 ? -4.655 10.464 -2.552 1.00 67.00 190 GLY A CA 1
ATOM 1543 C C . GLY A 1 190 ? -3.575 9.653 -1.831 1.00 67.00 190 GLY A C 1
ATOM 1544 O O . GLY A 1 190 ? -3.554 8.428 -1.858 1.00 67.00 190 GLY A O 1
ATOM 1545 N N . SER A 1 191 ? -2.647 10.357 -1.179 1.00 78.94 191 SER A N 1
ATOM 1546 C CA . SER A 1 191 ? -1.608 9.725 -0.358 1.00 78.94 191 SER A CA 1
ATOM 1547 C C . SER A 1 191 ? -2.206 9.224 0.951 1.00 78.94 191 SER A C 1
ATOM 1549 O O . SER A 1 191 ? -2.941 9.969 1.602 1.00 78.94 191 SER A O 1
ATOM 1551 N N . HIS A 1 192 ? -1.830 8.027 1.403 1.00 82.50 192 HIS A N 1
ATOM 1552 C CA . HIS A 1 192 ? -2.273 7.518 2.704 1.00 82.50 192 HIS A CA 1
ATOM 1553 C C . HIS A 1 192 ? -1.937 8.473 3.860 1.00 82.50 192 HIS A C 1
ATOM 1555 O O . HIS A 1 192 ? -2.742 8.645 4.774 1.00 82.50 192 HIS A O 1
ATOM 1561 N N . GLN A 1 193 ? -0.818 9.200 3.767 1.00 82.25 193 GLN A N 1
ATOM 1562 C CA . GLN A 1 193 ? -0.430 10.225 4.746 1.00 82.25 193 GLN A CA 1
ATOM 1563 C C . GLN A 1 193 ? -1.468 11.347 4.895 1.00 82.25 193 GLN A C 1
ATOM 1565 O O . GLN A 1 193 ? -1.534 11.986 5.941 1.00 82.25 193 GLN A O 1
ATOM 1570 N N . THR A 1 194 ? -2.278 11.604 3.865 1.00 83.81 194 THR A N 1
ATOM 1571 C CA . THR A 1 194 ? -3.322 12.636 3.894 1.00 83.81 194 THR A CA 1
ATOM 1572 C C . THR A 1 194 ? -4.726 12.052 4.010 1.00 83.81 194 THR A C 1
ATOM 1574 O O . THR A 1 194 ? -5.609 12.713 4.554 1.00 83.81 194 THR A O 1
ATOM 1577 N N . THR A 1 195 ? -4.963 10.833 3.521 1.00 86.88 195 THR A N 1
ATOM 1578 C CA . THR A 1 195 ? -6.305 10.232 3.462 1.00 86.88 195 THR A CA 1
ATOM 1579 C C . THR A 1 195 ? -6.631 9.333 4.654 1.00 86.88 195 THR A C 1
ATOM 1581 O O . THR A 1 195 ? -7.798 9.254 5.045 1.00 86.88 195 THR A O 1
ATOM 1584 N N . VAL A 1 196 ? -5.642 8.689 5.280 1.00 90.25 196 VAL A N 1
ATOM 1585 C CA . VAL A 1 196 ? -5.860 7.756 6.400 1.00 90.25 196 VAL A CA 1
ATOM 1586 C C . VAL A 1 196 ? -6.114 8.461 7.738 1.00 90.25 196 VAL A C 1
A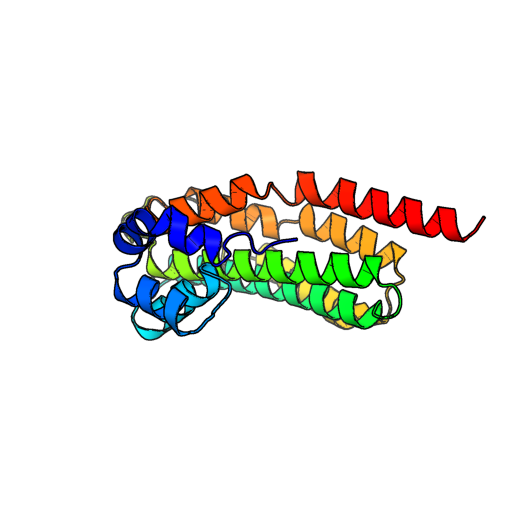TOM 1588 O O . VAL A 1 196 ? -7.088 8.087 8.400 1.00 90.25 196 VAL A O 1
ATOM 1591 N N . PRO A 1 197 ? -5.373 9.515 8.140 1.00 93.94 197 PRO A N 1
ATOM 1592 C CA . PRO A 1 197 ? -5.640 10.220 9.395 1.00 93.94 197 PRO A CA 1
ATOM 1593 C C . PRO A 1 197 ? -7.097 10.678 9.593 1.00 93.94 197 PRO A C 1
ATOM 1595 O O . PRO A 1 197 ? -7.663 10.376 10.646 1.00 93.94 197 PRO A O 1
ATOM 1598 N N . PRO A 1 198 ? -7.776 11.317 8.614 1.00 92.88 198 PRO A N 1
ATOM 1599 C CA . PRO A 1 198 ? -9.179 11.697 8.787 1.00 92.88 198 PRO A CA 1
ATOM 1600 C C . PRO A 1 198 ? -10.144 10.497 8.812 1.00 92.88 198 PRO A C 1
ATOM 1602 O O . PRO A 1 198 ? -11.227 10.595 9.387 1.00 92.88 198 PRO A O 1
ATOM 1605 N N . ARG A 1 199 ? -9.798 9.349 8.210 1.00 93.75 199 ARG A N 1
ATOM 1606 C CA . ARG A 1 199 ? -10.593 8.106 8.329 1.00 93.75 199 ARG A CA 1
ATOM 1607 C C . ARG A 1 199 ? -10.489 7.536 9.745 1.00 93.75 199 ARG A C 1
ATOM 1609 O O . ARG A 1 199 ? -11.514 7.215 10.337 1.00 93.75 199 ARG A O 1
ATOM 1616 N N . VAL A 1 200 ? -9.276 7.487 10.297 1.00 94.31 200 VAL A N 1
ATOM 1617 C CA . VAL A 1 200 ? -9.021 7.049 11.677 1.00 94.31 200 VAL A CA 1
ATOM 1618 C C . VAL A 1 200 ? -9.696 7.976 12.690 1.00 94.31 200 VAL A C 1
ATOM 1620 O O . VAL A 1 200 ? -10.323 7.491 13.626 1.00 94.31 200 VAL A O 1
ATOM 1623 N N . ALA A 1 201 ? -9.618 9.296 12.494 1.00 93.12 201 ALA A N 1
ATOM 1624 C CA . ALA A 1 201 ? -10.269 10.270 13.371 1.00 93.12 201 ALA A CA 1
ATOM 1625 C C . ALA A 1 201 ? -11.793 10.071 13.427 1.00 93.12 201 ALA A C 1
ATOM 1627 O O . ALA A 1 201 ? -12.351 9.986 14.516 1.00 93.12 201 ALA A O 1
ATOM 1628 N N . ARG A 1 202 ? -12.449 9.890 12.272 1.00 93.50 202 ARG A N 1
ATOM 1629 C CA . ARG A 1 202 ? -13.896 9.621 12.213 1.00 93.50 202 ARG A CA 1
ATOM 1630 C C . ARG A 1 202 ? -14.294 8.333 12.931 1.00 93.50 202 ARG A C 1
ATOM 1632 O O . ARG A 1 202 ? -15.283 8.327 13.651 1.00 93.50 202 ARG A O 1
ATOM 1639 N N . LEU A 1 203 ? -13.512 7.264 12.770 1.00 92.81 203 LEU A N 1
ATOM 1640 C CA . LEU A 1 203 ? -13.751 6.012 13.493 1.00 92.81 203 LEU A CA 1
ATOM 1641 C C . LEU A 1 203 ? -13.554 6.184 15.007 1.00 92.81 203 LEU A C 1
ATOM 1643 O O . LEU A 1 203 ? -14.285 5.609 15.800 1.00 92.81 203 LEU A O 1
ATOM 1647 N N . ARG A 1 204 ? -12.585 6.996 15.443 1.00 93.50 204 ARG A N 1
ATOM 1648 C CA . ARG A 1 204 ? -12.458 7.324 16.870 1.00 93.50 204 ARG A CA 1
ATOM 1649 C C . ARG A 1 204 ? -13.692 8.061 17.377 1.00 93.50 204 ARG A C 1
ATOM 1651 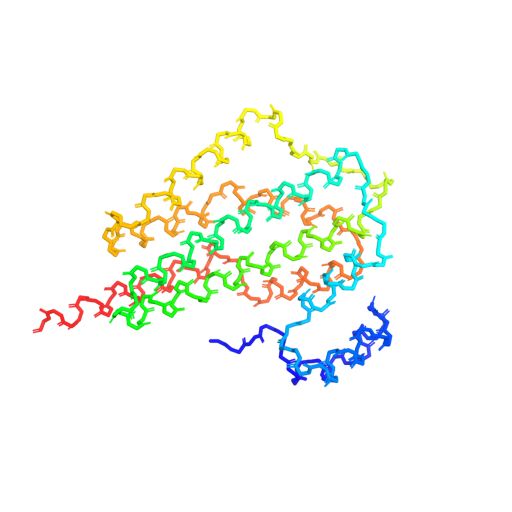O O . ARG A 1 204 ? -14.186 7.726 18.446 1.00 93.50 204 ARG A O 1
ATOM 1658 N N . GLU A 1 205 ? -14.197 9.037 16.635 1.00 90.88 205 GLU A N 1
ATOM 1659 C CA . GLU A 1 205 ? -15.382 9.808 17.027 1.00 90.88 205 GLU A CA 1
ATOM 1660 C C . GLU A 1 205 ? -16.641 8.933 17.152 1.00 90.88 205 GLU A C 1
ATOM 1662 O O . GLU A 1 205 ? -17.380 9.078 18.130 1.00 90.88 205 GLU A O 1
ATOM 1667 N N . SER A 1 206 ? -16.863 7.988 16.228 1.00 87.44 206 SER A N 1
ATOM 1668 C CA . SER A 1 206 ? -18.009 7.067 16.301 1.00 87.44 206 SER A CA 1
ATOM 1669 C C . SER A 1 206 ? -17.944 6.168 17.539 1.00 87.44 206 SER A C 1
ATOM 1671 O O . SER A 1 206 ? -18.925 6.057 18.270 1.00 87.44 206 SER A O 1
ATOM 1673 N N . LEU A 1 207 ? -16.760 5.640 17.871 1.00 82.38 207 LEU A N 1
ATOM 1674 C CA . LEU A 1 207 ? -16.552 4.799 19.058 1.00 82.38 207 LEU A CA 1
ATOM 1675 C C . LEU A 1 207 ? -16.867 5.505 20.386 1.00 82.38 207 LEU A C 1
ATOM 1677 O O . LEU A 1 207 ? -17.297 4.852 21.335 1.00 82.38 207 LEU A O 1
ATOM 1681 N N . HIS A 1 208 ? -16.625 6.815 20.476 1.00 77.62 208 HIS A N 1
ATOM 1682 C CA . HIS A 1 208 ? -16.920 7.591 21.687 1.00 77.62 208 HIS A CA 1
ATOM 1683 C C . HIS A 1 208 ? -18.388 8.025 21.757 1.00 77.62 208 HIS A C 1
ATOM 1685 O O . HIS A 1 208 ? -18.908 8.227 22.852 1.00 77.62 208 HIS A O 1
ATOM 1691 N N . SER A 1 209 ? -19.050 8.156 20.606 1.00 70.81 209 SER A N 1
ATOM 1692 C CA . SER A 1 209 ? -20.457 8.559 20.522 1.00 70.81 209 SER A CA 1
ATOM 1693 C C . SER A 1 209 ? -21.409 7.434 20.940 1.00 70.81 209 SER A C 1
ATOM 1695 O O . SER A 1 209 ? -22.436 7.714 21.543 1.00 70.81 209 SER A O 1
ATOM 1697 N N . ASP A 1 210 ? -21.036 6.173 20.706 1.00 58.47 210 ASP A N 1
ATOM 1698 C CA . ASP A 1 210 ? -21.815 4.992 21.116 1.00 58.47 210 ASP A CA 1
ATOM 1699 C C . ASP A 1 210 ? -21.675 4.639 22.615 1.00 58.47 210 ASP A C 1
ATOM 1701 O O . ASP A 1 210 ? -22.336 3.724 23.111 1.00 58.47 210 ASP A O 1
ATOM 1705 N N . ALA A 1 211 ? -20.797 5.337 23.347 1.00 56.03 211 ALA A N 1
ATOM 1706 C CA . ALA A 1 211 ? -20.555 5.135 24.778 1.00 56.03 211 ALA A CA 1
ATOM 1707 C C . ALA A 1 211 ? -21.276 6.157 25.687 1.00 56.03 211 ALA A C 1
ATOM 1709 O O . ALA A 1 211 ? -21.144 6.063 26.912 1.00 56.03 211 ALA A O 1
ATOM 1710 N N . ALA A 1 212 ? -21.997 7.122 25.103 1.00 45.84 212 ALA A N 1
ATOM 1711 C CA . ALA A 1 212 ? -22.753 8.178 25.787 1.00 45.84 212 ALA A CA 1
ATOM 1712 C C . ALA A 1 212 ? -24.266 7.911 25.743 1.00 45.84 212 ALA A C 1
ATOM 1714 O O . ALA A 1 212 ? -24.935 8.235 26.752 1.00 45.84 212 ALA A O 1
#